Protein AF-A0AAV5A8M7-F1 (afdb_monomer)

Mean predicted aligned error: 12.92 Å

Sequence (286 aa):
MDKEVSRYCTGENSALKDNIRVVKISDFDGGEFQYWDLITDIAPDFVQKLCIREPVTCSTGQTYSIAPKPNFCLVDLVLSPLGLNLMKDENVNTHIWCWTAASISAIIDIVGPGYLTDEANELAKKTNKSIREAIIELSFVPNERVTKLPGLPPAYVYELMGEHNIPGADELQIGLTIQLTEIIWPLQADQPYNAMNLTLNLKVAYQLLEVRIDHSLKPLYRGYKPKGAKEAIDTEFRQVLTDAFGFDGDTKRKSAFDISKRLRKTWGERGEAMVELRRMLQENFS

Foldseek 3Di:
DLVVLCVPCDDPNVVVSVVDDDAAADPDPDDPVVVQVSLLPRVLVQLLCLQVQHWDAHHVRDIDHGDHHEQAAEAEPSNVSVLVVLVPDPSNPHHYHYDYPFDVLLVCCLDNPPNCQVVLVVVCVVPVDDSNVSSVVVSQDFDQDWDDDPLFDIKGSLLARADPDDPPLVPPDDDLPDQAAEEAEQHHRRRSRVQRCLCPPLVQYHYDQLCGDDSSQPQIPVRDGHPVDPVSSVVSVVVRVVCCPDPSVVVSSVSSVVVNVLVCQLPPCPHVVNVVVVVVCVVPPD

Radius of gyration: 22.46 Å; Cα contacts (8 Å, |Δi|>4): 349; chains: 1; bounding box: 51×52×58 Å

pLDDT: mean 73.6, std 14.07, range [29.12, 93.94]

Organism: NCBI:txid1419009

Structure (mmCIF, N/CA/C/O backbone):
data_AF-A0AAV5A8M7-F1
#
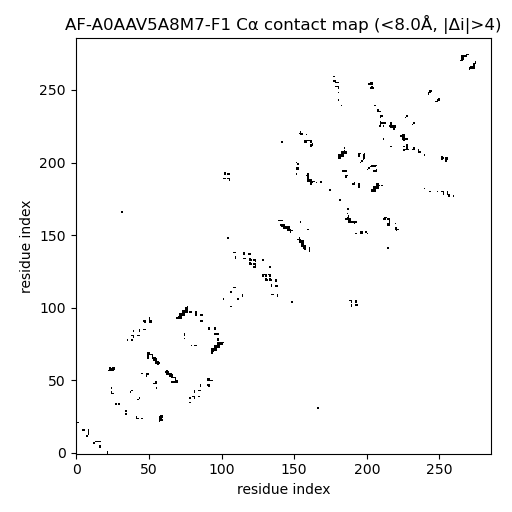_entry.id   AF-A0AAV5A8M7-F1
#
loop_
_atom_site.group_PDB
_atom_site.id
_atom_site.type_symbol
_atom_site.label_atom_id
_atom_site.label_alt_id
_atom_site.label_comp_id
_atom_site.label_asym_id
_atom_site.label_entity_id
_atom_site.label_seq_id
_atom_site.pdbx_PDB_ins_code
_atom_site.Cartn_x
_atom_site.Cartn_y
_atom_site.Cartn_z
_atom_site.occupancy
_atom_site.B_iso_or_equiv
_atom_site.auth_seq_id
_atom_site.auth_comp_id
_atom_site.auth_asym_id
_atom_site.auth_atom_id
_atom_site.pdbx_PDB_model_num
ATOM 1 N N . MET A 1 1 ? -24.284 -0.981 1.600 1.00 59.94 1 MET A N 1
ATOM 2 C CA . MET A 1 1 ? -23.613 -1.690 2.709 1.00 59.94 1 MET A CA 1
ATOM 3 C C . MET A 1 1 ? -24.320 -2.973 3.140 1.00 59.94 1 MET A C 1
ATOM 5 O O . MET A 1 1 ? -23.662 -3.998 3.147 1.00 59.94 1 MET A O 1
ATOM 9 N N . ASP A 1 2 ? -25.627 -2.985 3.432 1.00 68.50 2 ASP A N 1
ATOM 10 C CA . ASP A 1 2 ? -26.320 -4.206 3.915 1.00 68.50 2 ASP A CA 1
ATOM 11 C C . ASP A 1 2 ? -26.231 -5.415 2.980 1.00 68.50 2 ASP A C 1
ATOM 13 O O . ASP A 1 2 ? -26.116 -6.554 3.436 1.00 68.50 2 ASP A O 1
ATOM 17 N N . LYS A 1 3 ? -26.246 -5.174 1.663 1.00 74.50 3 LYS A N 1
ATOM 18 C CA . LYS A 1 3 ? -25.984 -6.216 0.661 1.00 74.50 3 LYS A CA 1
ATOM 19 C C . LYS A 1 3 ? -24.576 -6.802 0.799 1.00 74.50 3 LYS A C 1
ATOM 21 O O . LYS A 1 3 ? -24.424 -8.009 0.659 1.00 74.50 3 LYS A O 1
ATOM 26 N N . GLU A 1 4 ? -23.588 -5.968 1.117 1.00 71.94 4 GLU A N 1
ATOM 27 C CA . GLU A 1 4 ? -22.192 -6.384 1.262 1.00 71.94 4 GLU A CA 1
ATOM 28 C C . GLU A 1 4 ? -21.984 -7.172 2.557 1.00 71.94 4 GLU A C 1
ATOM 30 O O . GLU A 1 4 ? -21.460 -8.276 2.514 1.00 71.94 4 GLU A O 1
ATOM 35 N N . VAL A 1 5 ? -22.512 -6.702 3.694 1.00 76.50 5 VAL A N 1
ATOM 36 C CA . VAL A 1 5 ? -22.477 -7.468 4.959 1.00 76.50 5 VAL A CA 1
ATOM 37 C C . VAL A 1 5 ? -23.175 -8.822 4.795 1.00 76.50 5 VAL A C 1
ATOM 39 O O . VAL A 1 5 ? -22.650 -9.861 5.190 1.00 76.50 5 VAL A O 1
ATOM 42 N N . SER A 1 6 ? -24.335 -8.837 4.130 1.00 80.50 6 SER A N 1
ATOM 43 C CA . SER A 1 6 ? -25.085 -10.075 3.878 1.00 80.50 6 SER A CA 1
ATOM 44 C C . SER A 1 6 ? -24.333 -11.069 2.989 1.00 80.50 6 SER A C 1
ATOM 46 O O . SER A 1 6 ? -24.601 -12.263 3.073 1.00 80.50 6 SER A O 1
ATOM 48 N N . ARG A 1 7 ? -23.399 -10.602 2.152 1.00 81.88 7 ARG A N 1
ATOM 49 C CA . ARG A 1 7 ? -22.582 -11.456 1.284 1.00 81.88 7 ARG A CA 1
ATOM 50 C C . ARG A 1 7 ? -21.603 -12.322 2.078 1.00 81.88 7 ARG A C 1
ATOM 52 O O . ARG A 1 7 ? -21.323 -13.438 1.655 1.00 81.88 7 ARG A O 1
ATOM 59 N N . TYR A 1 8 ? -21.108 -11.824 3.213 1.00 76.62 8 TYR A N 1
ATOM 60 C CA . TYR A 1 8 ? -20.121 -12.522 4.047 1.00 76.62 8 TYR A CA 1
ATOM 61 C C . TYR A 1 8 ? -20.743 -13.259 5.242 1.00 76.62 8 TYR A C 1
ATOM 63 O O . TYR A 1 8 ? -20.166 -14.225 5.742 1.00 76.62 8 TYR A O 1
ATOM 71 N N . CYS A 1 9 ? -21.944 -12.872 5.676 1.00 84.25 9 CYS A N 1
ATOM 72 C CA . CYS A 1 9 ? -22.682 -13.543 6.752 1.00 84.25 9 CYS A CA 1
ATOM 73 C C . CYS A 1 9 ? -23.605 -14.656 6.221 1.00 84.25 9 CYS A C 1
ATOM 75 O O . CYS A 1 9 ? -24.818 -14.622 6.423 1.00 84.25 9 CYS A O 1
ATOM 77 N N . THR A 1 10 ? -23.046 -15.646 5.520 1.00 84.19 10 THR A N 1
ATOM 78 C CA . THR A 1 10 ? -23.798 -16.802 4.990 1.00 84.19 10 THR A CA 1
ATOM 79 C C . THR A 1 10 ? -23.441 -18.105 5.709 1.00 84.19 10 THR A C 1
ATOM 81 O O . THR A 1 10 ? -22.348 -18.233 6.258 1.00 84.19 10 THR A O 1
ATOM 84 N N . GLY A 1 11 ? -24.336 -19.100 5.669 1.00 86.31 11 GLY A N 1
ATOM 85 C CA . GLY A 1 11 ? -24.090 -20.426 6.250 1.00 86.31 11 GLY A CA 1
ATOM 86 C C . GLY A 1 11 ? -23.920 -20.374 7.770 1.00 86.31 11 GLY A C 1
ATOM 87 O O . GLY A 1 11 ? -24.749 -19.787 8.469 1.00 86.31 11 GLY A O 1
ATOM 88 N N . GLU A 1 12 ? -22.828 -20.954 8.271 1.00 79.88 12 GLU A N 1
ATOM 89 C CA . GLU A 1 12 ? -22.469 -20.970 9.700 1.00 79.88 12 GLU A CA 1
ATOM 90 C C . GLU A 1 12 ? -22.299 -19.558 10.294 1.00 79.88 12 GLU A C 1
ATOM 92 O O . GLU A 1 12 ? -22.512 -19.356 11.485 1.00 79.88 12 GLU A O 1
ATOM 97 N N . ASN A 1 13 ? -22.014 -18.556 9.455 1.00 78.25 13 ASN A N 1
ATOM 98 C CA . ASN A 1 13 ? -21.823 -17.162 9.864 1.00 78.25 13 ASN A CA 1
ATOM 99 C C . ASN A 1 13 ? -23.108 -16.319 9.824 1.00 78.25 13 ASN A C 1
ATOM 101 O O . ASN A 1 13 ? -23.053 -15.110 10.044 1.00 78.25 13 ASN A O 1
ATOM 105 N N . SER A 1 14 ? -24.266 -16.915 9.529 1.00 82.62 14 SER A N 1
ATOM 106 C CA . SER A 1 14 ? -25.537 -16.182 9.396 1.00 82.62 14 SER A CA 1
ATOM 107 C C . SER A 1 14 ? -25.930 -15.414 10.662 1.00 82.62 14 SER A C 1
ATOM 109 O O . SER A 1 14 ? -26.358 -14.265 10.568 1.00 82.62 14 SER A O 1
ATOM 111 N N . ALA A 1 15 ? -25.688 -15.993 11.841 1.00 84.69 15 ALA A N 1
ATOM 112 C CA . ALA A 1 15 ? -25.970 -15.356 13.128 1.00 84.69 15 ALA A CA 1
ATOM 113 C C . ALA A 1 15 ? -25.079 -14.133 13.427 1.00 84.69 15 ALA A C 1
ATOM 115 O O . ALA A 1 15 ? -25.435 -13.304 14.260 1.00 84.69 15 ALA A O 1
ATOM 116 N N . LEU A 1 16 ? -23.930 -13.978 12.749 1.00 81.06 16 LEU A N 1
ATOM 117 C CA . LEU A 1 16 ? -23.060 -12.809 12.943 1.00 81.06 16 LEU A CA 1
ATOM 118 C C . LEU A 1 16 ? -23.708 -11.522 12.437 1.00 81.06 16 LEU A C 1
ATOM 120 O O . LEU A 1 16 ? -23.387 -10.447 12.939 1.00 81.06 16 LEU A O 1
ATOM 124 N N . LYS A 1 17 ? -24.629 -11.623 11.474 1.00 80.94 17 LYS A N 1
ATOM 125 C CA . LYS A 1 17 ? -25.293 -10.460 10.886 1.00 80.94 17 LYS A CA 1
ATOM 126 C C . LYS A 1 17 ? -26.038 -9.635 11.936 1.00 80.94 17 LYS A C 1
ATOM 128 O O . LYS A 1 17 ? -25.966 -8.413 11.894 1.00 80.94 17 LYS A O 1
ATOM 133 N N . ASP A 1 18 ? -26.670 -10.292 12.905 1.00 80.25 18 ASP A N 1
ATOM 134 C CA . ASP A 1 18 ? -27.437 -9.623 13.964 1.00 80.25 18 ASP A CA 1
ATOM 135 C C . ASP A 1 18 ? -26.538 -8.872 14.965 1.00 80.25 18 ASP A C 1
ATOM 137 O O . ASP A 1 18 ? -26.995 -7.973 15.673 1.00 80.25 18 ASP A O 1
ATOM 141 N N . ASN A 1 19 ? -25.240 -9.195 14.987 1.00 78.75 19 ASN A N 1
ATOM 142 C CA . ASN A 1 19 ? -24.239 -8.527 15.819 1.00 78.75 19 ASN A CA 1
ATOM 143 C C . ASN A 1 19 ? -23.554 -7.350 15.108 1.00 78.75 19 ASN A C 1
ATOM 145 O O . ASN A 1 19 ? -22.802 -6.612 15.745 1.00 78.75 19 ASN A O 1
ATOM 149 N N . ILE A 1 20 ? -23.790 -7.159 13.807 1.00 79.19 20 ILE A N 1
ATOM 150 C CA . ILE A 1 20 ? -23.161 -6.098 13.018 1.00 79.19 20 ILE A CA 1
ATOM 151 C C . ILE A 1 20 ? -24.157 -4.958 12.834 1.00 79.19 20 ILE A C 1
ATOM 153 O O . ILE A 1 20 ? -25.229 -5.124 12.257 1.00 79.19 20 ILE A O 1
ATOM 157 N N . ARG A 1 21 ? -23.773 -3.764 13.286 1.00 77.00 21 ARG A N 1
ATOM 158 C CA . ARG A 1 21 ? -24.510 -2.526 13.022 1.00 77.00 21 ARG A CA 1
ATOM 159 C C . ARG A 1 21 ? -23.691 -1.661 12.085 1.00 77.00 21 ARG A C 1
ATOM 161 O O . ARG A 1 21 ? -22.587 -1.253 12.431 1.00 77.00 21 ARG A O 1
ATOM 168 N N . VAL A 1 22 ? -24.241 -1.376 10.912 1.00 77.25 22 VAL A N 1
ATOM 169 C CA . VAL A 1 22 ? -23.652 -0.414 9.983 1.00 77.25 22 VAL A CA 1
ATOM 170 C C . VAL A 1 22 ? -24.338 0.924 10.194 1.00 77.25 22 VAL A C 1
ATOM 172 O O . VAL A 1 22 ? -25.555 1.020 10.053 1.00 77.25 22 VAL A O 1
ATOM 175 N N . VAL A 1 23 ? -23.563 1.958 10.511 1.00 73.69 23 VAL A N 1
ATOM 176 C CA . VAL A 1 23 ? -24.092 3.310 10.696 1.00 73.69 23 VAL A CA 1
ATOM 177 C C . VAL A 1 23 ? -23.395 4.258 9.731 1.00 73.69 23 VAL A C 1
ATOM 179 O O . VAL A 1 23 ? -22.169 4.326 9.694 1.00 73.69 23 VAL A O 1
ATOM 182 N N . LYS A 1 24 ? -24.186 4.981 8.934 1.00 75.81 24 LYS A N 1
ATOM 183 C CA . LYS A 1 24 ? -23.695 6.052 8.064 1.00 75.81 24 LYS A CA 1
ATOM 184 C C . LYS A 1 24 ? -23.555 7.324 8.897 1.00 75.81 24 LYS A C 1
ATOM 186 O O . LYS A 1 24 ? -24.543 7.785 9.453 1.00 75.81 24 LYS A O 1
ATOM 191 N N . ILE A 1 25 ? -22.349 7.868 9.018 1.00 67.88 25 ILE A N 1
ATOM 192 C CA . ILE A 1 25 ? -22.093 9.016 9.905 1.00 67.88 25 ILE A CA 1
ATOM 193 C C . ILE A 1 25 ? -22.318 10.353 9.175 1.00 67.88 25 ILE A C 1
ATOM 195 O O . ILE A 1 25 ? -22.745 11.319 9.802 1.00 67.88 25 ILE A O 1
ATOM 199 N N . SER A 1 26 ? -22.133 10.404 7.852 1.00 68.81 26 SER A N 1
ATOM 200 C CA . SER A 1 26 ? -22.416 11.589 7.034 1.00 68.81 26 SER A CA 1
ATOM 201 C C . SER A 1 26 ? -22.830 11.238 5.600 1.00 68.81 26 SER A C 1
ATOM 203 O O . SER A 1 26 ? -22.462 10.187 5.070 1.00 68.81 26 SER A O 1
ATOM 205 N N . ASP A 1 27 ? -23.586 12.138 4.966 1.00 65.25 27 ASP A N 1
ATOM 206 C CA . ASP A 1 27 ? -23.872 12.158 3.525 1.00 65.25 27 ASP A CA 1
ATOM 207 C C . ASP A 1 27 ? -22.847 13.055 2.819 1.00 65.25 27 ASP A C 1
ATOM 209 O O . ASP A 1 27 ? -23.157 14.143 2.341 1.00 65.25 27 ASP A O 1
ATOM 213 N N . PHE A 1 28 ? -21.581 12.645 2.880 1.00 62.22 28 PHE A N 1
ATOM 214 C CA . PHE A 1 28 ? -20.498 13.408 2.281 1.00 62.22 28 PHE A CA 1
ATOM 215 C C . PHE A 1 28 ? -20.388 13.152 0.780 1.00 62.22 28 PHE A C 1
ATOM 217 O O . PHE A 1 28 ? -20.014 12.056 0.365 1.00 62.22 28 PHE A O 1
ATOM 224 N N . ASP A 1 29 ? -20.640 14.204 0.005 1.00 60.03 29 ASP A N 1
ATOM 225 C CA . ASP A 1 29 ? -20.540 14.210 -1.458 1.00 60.03 29 ASP A CA 1
ATOM 226 C C . ASP A 1 29 ? -19.374 15.106 -1.952 1.00 60.03 29 ASP A C 1
ATOM 228 O O . ASP A 1 29 ? -19.320 15.482 -3.124 1.00 60.03 29 ASP A O 1
ATOM 232 N N . GLY A 1 30 ? -18.466 15.517 -1.054 1.00 55.50 30 GLY A N 1
ATOM 233 C CA . GLY A 1 30 ? -17.323 16.385 -1.368 1.00 55.50 30 GLY A CA 1
ATOM 234 C C . GLY A 1 30 ? -16.093 15.626 -1.890 1.00 55.50 30 GLY A C 1
ATOM 235 O O . GLY A 1 30 ? -16.060 14.399 -1.913 1.00 55.50 30 GLY A O 1
ATOM 236 N N . GLY A 1 31 ? -15.061 16.359 -2.323 1.00 51.94 31 GLY A N 1
ATOM 237 C CA . GLY A 1 31 ? -13.812 15.764 -2.828 1.00 51.94 31 GLY A CA 1
ATOM 238 C C . GLY A 1 31 ? -12.988 15.053 -1.741 1.00 51.94 31 GLY A C 1
ATOM 239 O O . GLY A 1 31 ? -13.130 15.364 -0.559 1.00 51.94 31 GLY A O 1
ATOM 240 N N . GLU A 1 32 ? -12.089 14.144 -2.144 1.00 49.56 32 GLU A N 1
ATOM 241 C CA . GLU 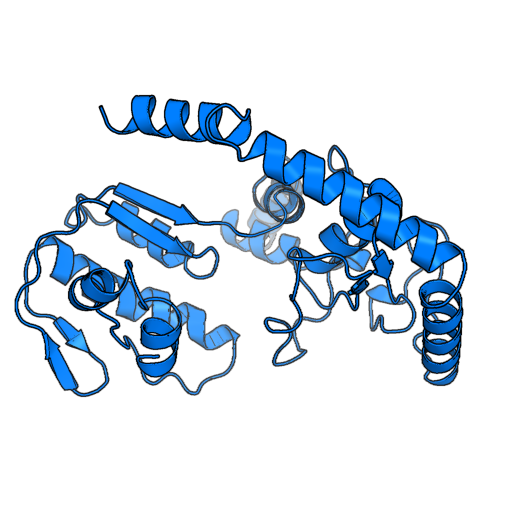A 1 32 ? -11.308 13.223 -1.283 1.00 49.56 32 GLU A CA 1
ATOM 242 C C . GLU A 1 32 ? -10.640 13.880 -0.052 1.00 49.56 32 GLU A C 1
ATOM 244 O O . GLU A 1 32 ? -10.523 13.253 0.999 1.00 49.56 32 GLU A O 1
ATOM 249 N N . PHE A 1 33 ? -10.262 15.163 -0.120 1.00 50.38 33 PHE A N 1
ATOM 250 C CA . PHE A 1 33 ? -9.600 15.864 0.989 1.00 50.38 33 PHE A CA 1
ATOM 251 C C . PHE A 1 33 ? -10.543 16.515 2.017 1.00 50.38 33 PHE A C 1
ATOM 253 O O . PHE A 1 33 ? -10.155 16.682 3.168 1.00 50.38 33 PHE A O 1
ATOM 260 N N . GLN A 1 34 ? -11.789 16.829 1.652 1.00 56.31 34 GLN A N 1
ATOM 261 C CA . GLN A 1 34 ? -12.797 17.374 2.582 1.00 56.31 34 GLN A CA 1
ATOM 262 C C . GLN A 1 34 ? -13.419 16.278 3.479 1.00 56.31 34 GLN A C 1
ATOM 264 O O . GLN A 1 34 ? -14.089 16.575 4.468 1.00 56.31 34 GLN A O 1
ATOM 269 N N . TYR A 1 35 ? -13.166 15.007 3.150 1.00 58.53 35 TYR A N 1
ATOM 270 C CA . TYR A 1 35 ? -13.550 13.834 3.937 1.00 58.53 35 TYR A CA 1
ATOM 271 C C . TYR A 1 35 ? -12.878 13.815 5.319 1.00 58.53 35 TYR A C 1
ATOM 273 O O . TYR A 1 35 ? -13.496 13.425 6.309 1.00 58.53 35 TYR A O 1
ATOM 281 N N . TRP A 1 36 ? -11.629 14.280 5.403 1.00 58.25 36 TRP A N 1
ATOM 282 C CA . TRP A 1 36 ? -10.834 14.249 6.632 1.00 58.25 36 TRP A CA 1
ATOM 283 C C . TRP A 1 36 ? -11.365 15.199 7.696 1.00 58.25 36 TRP A C 1
ATOM 285 O O . TRP A 1 36 ? -11.549 14.768 8.832 1.00 58.25 36 TRP A O 1
ATOM 295 N N . ASP A 1 37 ? -11.681 16.437 7.306 1.00 62.47 37 ASP A N 1
ATOM 296 C CA . ASP A 1 37 ? -12.241 17.456 8.201 1.00 62.47 37 ASP A CA 1
ATOM 297 C C . ASP A 1 37 ? -13.581 16.983 8.785 1.00 62.47 37 ASP A C 1
ATOM 299 O O . ASP A 1 37 ? -13.812 17.019 9.994 1.00 62.47 37 ASP A O 1
ATOM 303 N N . LEU A 1 38 ? -14.435 16.417 7.930 1.00 62.94 38 LEU A N 1
ATOM 304 C CA . LEU A 1 38 ? -15.741 15.906 8.328 1.00 62.94 38 LEU A CA 1
ATOM 305 C C . LEU A 1 38 ? -15.653 14.751 9.330 1.00 62.94 38 LEU A C 1
ATOM 307 O O . LEU A 1 38 ? -16.446 14.665 10.270 1.00 62.94 38 LEU A O 1
ATOM 311 N N . ILE A 1 39 ? -14.701 13.843 9.127 1.00 63.41 39 ILE A N 1
ATOM 312 C CA . ILE A 1 39 ? -14.490 12.711 10.023 1.00 63.41 39 ILE A CA 1
ATOM 313 C C . ILE A 1 39 ? -13.885 13.154 11.344 1.00 63.41 39 ILE A C 1
ATOM 315 O O . ILE A 1 39 ? -14.272 12.620 12.384 1.00 63.41 39 ILE A O 1
ATOM 319 N N . THR A 1 40 ? -12.980 14.130 11.340 1.00 64.38 40 THR A N 1
ATOM 320 C CA . THR A 1 40 ? -12.458 14.689 12.588 1.00 64.38 40 THR A CA 1
ATOM 321 C C . THR A 1 40 ? -13.497 15.475 13.373 1.00 64.38 40 THR A C 1
ATOM 323 O O . THR A 1 40 ? -13.352 15.545 14.589 1.00 64.38 40 THR A O 1
ATOM 326 N N . ASP A 1 41 ? -14.542 15.993 12.726 1.00 68.12 41 ASP A N 1
ATOM 327 C CA . ASP A 1 41 ? -15.561 16.812 13.385 1.00 68.12 41 ASP A CA 1
ATOM 328 C C . ASP A 1 41 ? -16.774 16.001 13.867 1.00 68.12 41 ASP A C 1
ATOM 330 O O . ASP A 1 41 ? -17.253 16.205 14.982 1.00 68.12 41 ASP A O 1
ATOM 334 N N . ILE A 1 42 ? -17.281 15.060 13.060 1.00 67.69 42 ILE A N 1
ATOM 335 C CA . ILE A 1 42 ? -18.536 14.345 13.368 1.00 67.69 42 ILE A CA 1
ATOM 336 C C . ILE A 1 42 ? -18.284 13.040 14.124 1.00 67.69 42 ILE A C 1
ATOM 338 O O . ILE A 1 42 ? -19.033 12.678 15.036 1.00 67.69 42 ILE A O 1
ATOM 342 N N . ALA A 1 43 ? -17.242 12.297 13.752 1.00 71.19 43 ALA A N 1
ATOM 343 C CA . ALA A 1 43 ? -17.029 10.978 14.326 1.00 71.19 43 ALA A CA 1
ATOM 344 C C . ALA A 1 43 ? -16.649 10.996 15.824 1.00 71.19 43 ALA A C 1
ATOM 346 O O . ALA A 1 43 ? -17.061 10.054 16.509 1.00 71.19 43 ALA A O 1
ATOM 347 N N . PRO A 1 44 ? -15.960 12.015 16.392 1.00 74.69 44 PRO A N 1
ATOM 348 C CA . PRO A 1 44 ? -15.697 12.039 17.828 1.00 74.69 44 PRO A CA 1
ATOM 349 C C . PRO A 1 44 ? -16.966 12.084 18.673 1.00 74.69 44 PRO A C 1
ATOM 351 O O . PRO A 1 44 ? -17.104 11.261 19.570 1.00 74.69 44 PRO A O 1
ATOM 354 N N . ASP A 1 45 ? -17.919 12.964 18.346 1.00 78.50 45 ASP A N 1
ATOM 355 C CA . ASP A 1 45 ? -19.204 13.067 19.057 1.00 78.50 45 ASP A CA 1
ATOM 356 C C . ASP A 1 45 ? -19.984 11.745 18.982 1.00 78.50 45 ASP A C 1
ATOM 358 O O . ASP A 1 45 ? -20.528 11.266 19.979 1.00 78.50 45 ASP A O 1
ATOM 362 N N . PHE A 1 46 ? -19.962 11.092 17.816 1.00 78.81 46 PHE A N 1
ATOM 363 C CA . PHE A 1 46 ? -20.588 9.786 17.628 1.00 78.81 46 PHE A CA 1
ATOM 364 C C . PHE A 1 46 ? -19.988 8.718 18.560 1.00 78.81 46 PHE A C 1
ATOM 366 O O . PHE A 1 46 ? -20.721 8.018 19.264 1.00 78.81 46 PHE A O 1
ATOM 373 N N . VAL A 1 47 ? -18.656 8.582 18.589 1.00 77.50 47 VAL A N 1
ATOM 374 C CA . VAL A 1 47 ? -17.981 7.594 19.448 1.00 77.50 47 VAL A CA 1
ATOM 375 C C . VAL A 1 47 ? -18.111 7.960 20.926 1.00 77.50 47 VAL A C 1
ATOM 377 O O . VAL A 1 47 ? -18.357 7.074 21.745 1.00 77.50 47 VAL A O 1
ATOM 380 N N . GLN A 1 48 ? -18.019 9.243 21.276 1.00 80.31 48 GLN A N 1
ATOM 381 C CA . GLN A 1 48 ? -18.201 9.730 22.640 1.00 80.31 48 GLN A CA 1
ATOM 382 C C . GLN A 1 48 ? -19.584 9.339 23.167 1.00 80.31 48 GLN A C 1
ATOM 384 O O . GLN A 1 48 ? -19.665 8.699 24.216 1.00 80.31 48 GLN A O 1
ATOM 389 N N . LYS A 1 49 ? -20.655 9.606 22.404 1.00 85.38 49 LYS A N 1
ATOM 390 C CA . LYS A 1 49 ? -22.033 9.206 22.746 1.00 85.38 49 LYS A CA 1
ATOM 391 C C . LYS A 1 49 ? -22.170 7.703 22.951 1.00 85.38 49 LYS A C 1
ATOM 393 O O . LYS A 1 49 ? -22.797 7.274 23.920 1.00 85.38 49 LYS A O 1
ATOM 398 N N . LEU A 1 50 ? -21.530 6.884 22.114 1.00 83.56 50 LEU A N 1
ATOM 399 C CA . LEU A 1 50 ? -21.486 5.434 22.333 1.00 83.56 50 LEU A CA 1
ATOM 400 C C . LEU A 1 50 ? -20.770 5.065 23.642 1.00 83.56 50 LEU A C 1
ATOM 402 O O . LEU A 1 50 ? -21.234 4.185 24.371 1.00 83.56 50 LEU A O 1
ATOM 406 N N . CYS A 1 51 ? -19.663 5.734 23.969 1.00 82.19 51 CYS A N 1
ATOM 407 C CA . CYS A 1 51 ? -18.898 5.486 25.190 1.00 82.19 51 CYS A CA 1
ATOM 408 C C . CYS A 1 51 ? -19.651 5.877 26.469 1.00 82.19 51 CYS A C 1
ATOM 410 O O . CYS A 1 51 ? -19.570 5.140 27.457 1.00 82.19 51 CYS A O 1
ATOM 412 N N . ILE A 1 52 ? -20.420 6.971 26.442 1.00 85.94 52 ILE A N 1
ATOM 413 C CA . ILE A 1 52 ? -21.252 7.424 27.572 1.00 85.94 52 ILE A CA 1
ATOM 414 C C . ILE A 1 52 ? -22.671 6.831 27.566 1.00 85.94 52 ILE A C 1
ATOM 416 O O . ILE A 1 52 ? -23.461 7.113 28.464 1.00 85.94 52 ILE A O 1
ATOM 420 N N . ARG A 1 53 ? -22.966 5.930 26.616 1.00 86.88 53 ARG A N 1
ATOM 421 C CA . ARG A 1 53 ? -24.238 5.197 26.480 1.00 86.88 53 ARG A CA 1
ATOM 422 C C . ARG A 1 53 ? -25.442 6.099 26.204 1.00 86.88 53 ARG A C 1
ATOM 424 O O . ARG A 1 53 ? -26.534 5.863 26.720 1.00 86.88 53 ARG A O 1
ATOM 431 N N . GLU A 1 54 ? -25.256 7.084 25.343 1.00 89.06 54 GLU A N 1
ATOM 432 C CA . GLU A 1 54 ? -26.336 7.905 24.809 1.00 89.06 54 GLU A CA 1
ATOM 433 C C . GLU A 1 54 ? -26.879 7.344 23.481 1.00 89.06 54 GLU A C 1
ATOM 435 O O . GLU A 1 54 ? -26.184 6.604 22.775 1.00 89.06 54 GLU A O 1
ATOM 440 N N . PRO A 1 55 ? -28.143 7.649 23.127 1.00 87.50 55 PRO A N 1
ATOM 441 C CA . PRO A 1 55 ? -28.659 7.399 21.788 1.00 87.50 55 PRO A CA 1
ATOM 442 C C . PRO A 1 55 ? -27.847 8.159 20.742 1.00 87.50 55 PRO A C 1
ATOM 444 O O . PRO A 1 55 ? -27.408 9.284 20.979 1.00 87.50 55 PRO A O 1
ATOM 447 N N . VAL A 1 56 ? -27.707 7.572 19.556 1.00 83.31 56 VAL A N 1
ATOM 448 C CA . VAL A 1 56 ? -26.934 8.190 18.477 1.00 83.31 56 VAL A CA 1
ATOM 449 C C . VAL A 1 56 ? -27.798 8.361 17.243 1.00 83.31 56 VAL A C 1
ATOM 451 O O . VAL A 1 56 ? -28.460 7.419 16.809 1.00 83.31 56 VAL A O 1
ATOM 454 N N . THR A 1 57 ? -27.796 9.565 16.679 1.00 83.12 57 THR A N 1
ATOM 455 C CA . THR A 1 57 ? -28.554 9.905 15.473 1.00 83.12 57 THR A CA 1
ATOM 456 C C . THR A 1 57 ? -27.596 10.016 14.300 1.00 83.12 57 THR A C 1
ATOM 458 O O . THR A 1 57 ? -26.637 10.781 14.359 1.00 83.12 57 THR A O 1
ATOM 461 N N . CYS A 1 58 ? -27.834 9.238 13.248 1.00 74.44 58 CYS A N 1
ATOM 462 C CA . CYS A 1 58 ? -27.041 9.312 12.025 1.00 74.44 58 CYS A CA 1
ATOM 463 C C . CYS A 1 58 ? -27.491 10.456 11.111 1.00 74.44 58 CYS A C 1
ATOM 465 O O . CYS A 1 58 ? -28.570 11.023 11.294 1.00 74.44 58 CYS A O 1
ATOM 467 N N . SER A 1 59 ? -26.697 10.757 10.078 1.00 71.44 59 SER A N 1
ATOM 468 C CA . SER A 1 59 ? -27.006 11.827 9.116 1.00 71.44 59 SER A CA 1
ATOM 469 C C . SER A 1 59 ? -28.348 11.642 8.404 1.00 71.44 59 SER A C 1
ATOM 471 O O . SER A 1 59 ? -29.012 12.616 8.068 1.00 71.44 59 SER A O 1
ATOM 473 N N . THR A 1 60 ? -28.804 10.395 8.263 1.00 74.25 60 THR A N 1
ATOM 474 C CA . THR A 1 60 ? -30.112 10.063 7.677 1.00 74.25 60 THR A CA 1
ATOM 475 C C . THR A 1 60 ? -31.300 10.378 8.600 1.00 74.25 60 THR A C 1
ATOM 477 O O . THR A 1 60 ? -32.444 10.111 8.238 1.00 74.25 60 THR A O 1
ATOM 480 N N . GLY A 1 61 ? -31.053 10.905 9.805 1.00 79.31 61 GLY A N 1
ATOM 481 C CA . GLY A 1 61 ? -32.070 11.228 10.809 1.00 79.31 61 GLY A CA 1
ATOM 482 C C . GLY A 1 61 ? -32.551 10.031 11.633 1.00 79.31 61 GLY A C 1
ATOM 483 O O . GLY A 1 61 ? -33.377 10.196 12.529 1.00 79.31 61 GLY A O 1
ATOM 484 N N . GLN A 1 62 ? -32.043 8.825 11.368 1.00 81.44 62 GLN A N 1
ATOM 485 C CA . GLN A 1 62 ? -32.377 7.645 12.157 1.00 81.44 62 GLN A CA 1
ATOM 486 C C . GLN A 1 62 ? -31.621 7.655 13.493 1.00 81.44 62 GLN A C 1
ATOM 488 O O . GLN A 1 62 ? -30.394 7.733 13.545 1.00 81.44 62 GLN A O 1
ATOM 493 N N . THR A 1 63 ? -32.366 7.546 14.592 1.00 84.56 63 THR A N 1
ATOM 494 C CA . THR A 1 63 ? -31.802 7.425 15.939 1.00 84.56 63 THR A CA 1
ATOM 495 C C . THR A 1 63 ? -31.730 5.964 16.349 1.00 84.56 63 THR A C 1
ATOM 497 O O . THR A 1 63 ? -32.727 5.241 16.337 1.00 84.56 63 THR A O 1
ATOM 500 N N . TYR A 1 64 ? -30.544 5.535 16.756 1.00 80.31 64 TYR A N 1
ATOM 501 C CA . TYR A 1 64 ? -30.306 4.223 17.331 1.00 80.31 64 TYR A CA 1
ATOM 502 C C . TYR A 1 64 ? -30.410 4.304 18.851 1.00 80.31 64 TYR A C 1
ATOM 504 O O . TYR A 1 64 ? -29.850 5.199 19.488 1.00 80.31 64 TYR A O 1
ATOM 512 N N . SER A 1 65 ? -31.129 3.347 19.438 1.00 83.69 65 SER A N 1
ATOM 513 C CA . SER A 1 65 ? -31.215 3.196 20.888 1.00 83.69 65 SER A CA 1
ATOM 514 C C . SER A 1 65 ? -29.835 2.939 21.494 1.00 83.69 65 SER A C 1
ATOM 516 O O . SER A 1 65 ? -28.974 2.346 20.840 1.00 83.69 65 SER A O 1
ATOM 518 N N . ILE A 1 66 ? -29.684 3.296 22.771 1.00 83.88 66 ILE A N 1
ATOM 519 C CA . ILE A 1 66 ? -28.468 3.104 23.570 1.00 83.88 66 ILE A CA 1
ATOM 520 C C . ILE A 1 66 ? -27.844 1.727 23.306 1.00 83.88 66 ILE A C 1
ATOM 522 O O . ILE A 1 66 ? -28.476 0.688 23.520 1.00 83.88 66 ILE A O 1
ATOM 526 N N . ALA A 1 67 ? -26.597 1.732 22.841 1.00 77.50 67 ALA A N 1
ATOM 527 C CA . ALA A 1 67 ? -25.799 0.529 22.660 1.00 77.50 67 ALA A CA 1
ATOM 528 C C . ALA A 1 67 ? -25.003 0.207 23.941 1.00 77.50 67 ALA A C 1
ATOM 530 O O . ALA A 1 67 ? -24.798 1.082 24.793 1.00 77.50 67 ALA A O 1
ATOM 531 N N . PRO A 1 68 ? -24.546 -1.045 24.120 1.00 80.56 68 PRO A N 1
ATOM 532 C CA . PRO A 1 68 ? -23.507 -1.341 25.096 1.00 80.56 68 PRO A CA 1
ATOM 533 C C . PRO A 1 68 ? -22.283 -0.451 24.856 1.00 80.56 68 PRO A C 1
ATOM 535 O O . PRO A 1 68 ? -21.913 -0.208 23.707 1.00 80.56 68 PRO A O 1
ATOM 538 N N . LYS A 1 69 ? -21.653 0.010 25.943 1.00 82.25 69 LYS A N 1
ATOM 539 C CA . LYS A 1 69 ? -20.400 0.765 25.859 1.00 82.25 69 LYS A CA 1
ATOM 540 C C . LYS A 1 69 ? -19.365 -0.075 25.085 1.00 82.25 69 LYS A C 1
ATOM 542 O O . LYS A 1 69 ? -19.167 -1.236 25.459 1.00 82.25 69 LYS A O 1
ATOM 547 N N . PRO A 1 70 ? -18.684 0.485 24.070 1.00 79.50 70 PRO A N 1
ATOM 548 C CA . PRO A 1 70 ? -17.576 -0.195 23.413 1.00 79.50 70 PRO A CA 1
ATOM 549 C C . PRO A 1 70 ? -16.476 -0.542 24.424 1.00 79.50 70 PRO A C 1
ATOM 551 O O . PRO A 1 70 ? -16.071 0.292 25.229 1.00 79.50 70 PRO A O 1
ATOM 554 N N . ASN A 1 71 ? -15.990 -1.779 24.397 1.00 76.19 71 ASN A N 1
ATOM 555 C CA . ASN A 1 71 ? -14.790 -2.190 25.137 1.00 76.19 71 ASN A CA 1
ATOM 556 C C . ASN A 1 71 ? -13.512 -2.028 24.294 1.00 76.19 71 ASN A C 1
ATOM 558 O O . ASN A 1 71 ? -12.409 -1.977 24.839 1.00 76.19 71 ASN A O 1
ATOM 562 N N . PHE A 1 72 ? -13.681 -1.892 22.979 1.00 77.00 72 PHE A N 1
ATOM 563 C CA . PHE A 1 72 ? -12.632 -1.779 21.983 1.00 77.00 72 PHE A CA 1
ATOM 564 C C . PHE A 1 72 ? -13.126 -0.959 20.781 1.00 77.00 72 PHE A C 1
ATOM 566 O O . PHE A 1 72 ? -14.296 -1.046 20.406 1.00 77.00 72 PHE A O 1
ATOM 573 N N . CYS A 1 73 ? -12.239 -0.177 20.170 1.00 75.19 73 CYS A N 1
ATOM 574 C CA . CYS A 1 73 ? -12.486 0.594 18.958 1.00 75.19 73 CYS A CA 1
ATOM 575 C C . CYS A 1 73 ? -11.354 0.325 17.963 1.00 75.19 73 CYS A C 1
ATOM 577 O O . CYS A 1 73 ? -10.196 0.590 18.273 1.00 75.19 73 CYS A O 1
ATOM 579 N N . LEU A 1 74 ? -11.687 -0.195 16.779 1.00 71.31 74 LEU A N 1
ATOM 580 C CA . LEU A 1 74 ? -10.746 -0.340 15.670 1.00 71.31 74 LEU A CA 1
ATOM 581 C C . LEU A 1 74 ? -10.991 0.780 14.663 1.00 71.31 74 LEU A C 1
ATOM 583 O O . LEU A 1 74 ? -12.106 0.944 14.171 1.00 71.31 74 LEU A O 1
ATOM 587 N N . VAL A 1 75 ? -9.948 1.536 14.371 1.00 69.81 75 VAL A N 1
ATOM 588 C CA . VAL A 1 75 ? -9.962 2.730 13.534 1.00 69.81 75 VAL A CA 1
ATOM 589 C C . VAL A 1 75 ? -9.084 2.442 12.325 1.00 69.81 75 VAL A C 1
ATOM 591 O O . VAL A 1 75 ? -7.951 2.022 12.499 1.00 69.81 75 VAL A O 1
ATOM 594 N N . ASP A 1 76 ? -9.583 2.612 11.107 1.00 66.94 76 ASP A N 1
ATOM 595 C CA . ASP A 1 76 ? -8.756 2.424 9.909 1.00 66.94 76 ASP A CA 1
ATOM 596 C C . ASP A 1 76 ? -7.636 3.486 9.819 1.00 66.94 76 ASP A C 1
ATOM 598 O O . ASP A 1 76 ? -7.740 4.555 10.426 1.00 66.94 76 ASP A O 1
ATOM 602 N N . LEU A 1 77 ? -6.571 3.225 9.052 1.00 59.94 77 LEU A N 1
ATOM 603 C CA . LEU A 1 77 ? -5.475 4.166 8.797 1.00 59.94 77 LEU A CA 1
ATOM 604 C C . LEU A 1 77 ? -5.994 5.528 8.334 1.00 59.94 77 LEU A C 1
ATOM 606 O O . LEU A 1 77 ? -5.499 6.561 8.806 1.00 59.94 77 LEU A O 1
ATO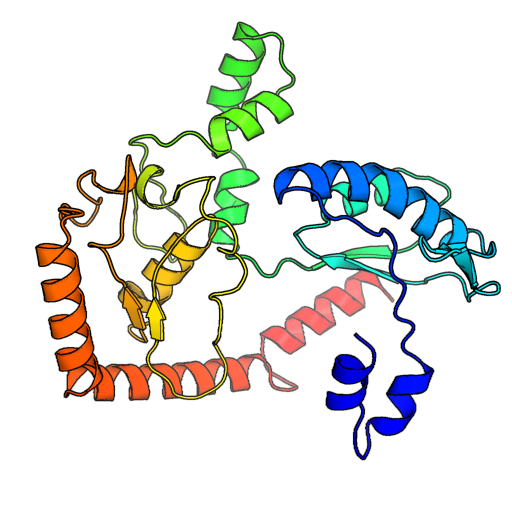M 610 N N . VAL A 1 78 ? -7.018 5.526 7.472 1.00 58.16 78 VAL A N 1
ATOM 611 C CA . VAL A 1 78 ? -7.634 6.761 6.968 1.00 58.16 78 VAL A CA 1
ATOM 612 C C . VAL A 1 78 ? -8.465 7.499 8.016 1.00 58.16 78 VAL A C 1
ATOM 614 O O . VAL A 1 78 ? -9.014 8.561 7.771 1.00 58.16 78 VAL A O 1
ATOM 617 N N . LEU A 1 79 ? -8.561 6.953 9.221 1.00 62.91 79 LEU A N 1
ATOM 618 C CA . LEU A 1 79 ? -9.232 7.549 10.366 1.00 62.91 79 LEU A CA 1
ATOM 619 C C . LEU A 1 79 ? -8.248 7.764 11.529 1.00 62.91 79 LEU A C 1
ATOM 621 O O . LEU A 1 79 ? -8.654 8.095 12.641 1.00 62.91 79 LEU A O 1
ATOM 625 N N . SER A 1 80 ? -6.938 7.617 11.308 1.00 61.09 80 SER A N 1
ATOM 626 C CA . SER A 1 80 ? -5.935 7.779 12.368 1.00 61.09 80 SER A CA 1
ATOM 627 C C . SER A 1 80 ? -5.999 9.129 13.116 1.00 61.09 80 SER A C 1
ATOM 629 O O . SER A 1 80 ? -5.831 9.108 14.341 1.00 61.09 80 SER A O 1
ATOM 631 N N . PRO A 1 81 ? -6.327 10.288 12.494 1.00 61.88 81 PRO A N 1
ATOM 632 C CA . PRO A 1 81 ? -6.538 11.533 13.238 1.00 61.88 81 PRO A CA 1
ATOM 633 C C . PRO A 1 81 ? -7.733 11.469 14.201 1.00 61.88 81 PRO A C 1
ATOM 635 O O . PRO A 1 81 ? -7.638 11.976 15.319 1.00 61.88 81 PRO A O 1
ATOM 638 N N . LEU A 1 82 ? -8.823 10.796 13.811 1.00 66.88 82 LEU A N 1
ATOM 639 C CA . LEU A 1 82 ? -9.967 10.527 14.686 1.00 66.88 82 LEU A CA 1
ATOM 640 C C . LEU A 1 82 ? -9.531 9.677 15.884 1.00 66.88 82 LEU A C 1
ATOM 642 O O . LEU A 1 82 ? -9.818 10.040 17.021 1.00 66.88 82 LEU A O 1
ATOM 646 N N . GLY A 1 83 ? -8.784 8.595 15.647 1.00 63.50 83 GLY A N 1
ATOM 647 C CA . GLY A 1 83 ? -8.243 7.758 16.721 1.00 63.50 83 GLY A CA 1
ATOM 648 C C . GLY A 1 83 ? -7.401 8.557 17.725 1.00 63.50 83 GLY A C 1
ATOM 649 O O . GLY A 1 83 ? -7.581 8.414 18.933 1.00 63.50 83 GLY A O 1
ATOM 650 N N . LEU A 1 84 ? -6.536 9.459 17.242 1.00 64.12 84 LEU A N 1
ATOM 651 C CA . LEU A 1 84 ? -5.738 10.356 18.090 1.00 64.12 84 LEU A CA 1
ATOM 652 C C . LEU A 1 84 ? -6.591 11.335 18.908 1.00 64.12 84 LEU A C 1
ATOM 654 O O . LEU A 1 84 ? -6.238 11.625 20.050 1.00 64.12 84 LEU A O 1
ATOM 658 N N . ASN A 1 85 ? -7.673 11.868 18.337 1.00 70.00 85 ASN A N 1
ATOM 659 C CA . ASN A 1 85 ? -8.576 12.779 19.045 1.00 70.00 85 ASN A CA 1
ATOM 660 C C . ASN A 1 85 ? -9.372 12.042 20.124 1.00 70.00 85 ASN A C 1
ATOM 662 O O . ASN A 1 85 ? -9.442 12.513 21.255 1.00 70.00 85 ASN A O 1
ATOM 666 N N . LEU A 1 86 ? -9.881 10.852 19.806 1.00 70.56 86 LEU A N 1
ATOM 667 C CA . LEU A 1 86 ? -10.593 9.997 20.752 1.00 70.56 86 LEU A CA 1
ATOM 668 C C . LEU A 1 86 ? -9.714 9.591 21.939 1.00 70.56 86 LEU A C 1
ATOM 670 O O . LEU A 1 86 ? -10.180 9.609 23.069 1.00 70.56 86 LEU A O 1
ATOM 674 N N . MET A 1 87 ? -8.428 9.301 21.714 1.00 64.25 87 MET A N 1
ATOM 675 C CA . MET A 1 87 ? -7.488 8.988 22.801 1.00 64.25 87 MET A CA 1
ATOM 676 C C . MET A 1 87 ? -7.243 10.153 23.771 1.00 64.25 87 MET A C 1
ATOM 678 O O . MET A 1 87 ? -6.733 9.928 24.866 1.00 64.25 87 MET A O 1
ATOM 682 N N . LYS A 1 88 ? -7.556 11.394 23.379 1.00 69.75 88 LYS A N 1
ATOM 683 C CA . LYS A 1 88 ? -7.413 12.582 24.235 1.00 69.75 88 LYS A CA 1
ATOM 684 C C . LYS A 1 88 ? -8.690 12.929 24.998 1.00 69.75 88 LYS A C 1
ATOM 686 O O . LY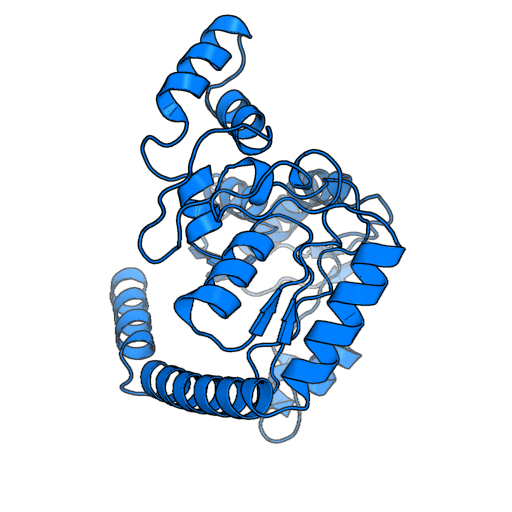S A 1 88 ? -8.629 13.773 25.885 1.00 69.75 88 LYS A O 1
ATOM 691 N N . ASP A 1 89 ? -9.827 12.336 24.640 1.00 74.75 89 ASP A N 1
ATOM 692 C CA . ASP A 1 89 ? -11.105 12.600 25.293 1.00 74.75 89 ASP A CA 1
ATOM 693 C C . ASP A 1 89 ? -11.259 11.706 26.529 1.00 74.75 89 ASP A C 1
ATOM 695 O O . ASP A 1 89 ? -11.367 10.485 26.431 1.00 74.75 89 ASP A O 1
ATOM 699 N N . GLU A 1 90 ? -11.306 12.322 27.709 1.00 77.94 90 GLU A N 1
ATOM 700 C CA . GLU A 1 90 ? -11.443 11.627 28.994 1.00 77.94 90 GLU A CA 1
ATOM 701 C C . GLU A 1 90 ? -12.762 10.840 29.118 1.00 77.94 90 GLU A C 1
ATOM 703 O O . GLU A 1 90 ? -12.853 9.887 29.897 1.00 77.94 90 GLU A O 1
ATOM 708 N N . ASN A 1 91 ? -13.780 11.189 28.325 1.00 76.94 91 ASN A N 1
ATOM 709 C CA . ASN A 1 91 ? -15.046 10.456 28.270 1.00 76.94 91 ASN A CA 1
ATOM 710 C C . ASN A 1 91 ? -14.930 9.157 27.454 1.00 76.94 91 ASN A C 1
ATOM 712 O O . ASN A 1 91 ? -15.751 8.243 27.601 1.00 76.94 91 ASN A O 1
ATOM 716 N N . VAL A 1 92 ? -13.896 9.036 26.617 1.00 75.31 92 VAL A N 1
ATOM 717 C CA . VAL A 1 92 ? -13.619 7.860 25.791 1.00 75.31 92 VAL A CA 1
ATOM 718 C C . VAL A 1 92 ? -12.653 6.938 26.533 1.00 75.31 92 VAL A C 1
ATOM 720 O O . VAL A 1 92 ? -11.469 6.822 26.243 1.00 75.31 92 VAL A O 1
ATOM 723 N N . ASN A 1 93 ? -13.190 6.211 27.509 1.00 72.19 93 ASN A N 1
ATOM 724 C CA . ASN A 1 93 ? -12.446 5.182 28.238 1.00 72.19 93 ASN A CA 1
ATOM 725 C C . ASN A 1 93 ? -12.602 3.804 27.559 1.00 72.19 93 ASN A C 1
ATOM 727 O O . ASN A 1 93 ? -13.244 2.903 28.113 1.00 72.19 93 ASN A O 1
ATOM 731 N N . THR A 1 94 ? -12.099 3.694 26.326 1.00 71.94 94 THR A N 1
ATOM 732 C CA . THR A 1 94 ? -12.138 2.501 25.459 1.00 71.94 94 THR A CA 1
ATOM 733 C C . THR A 1 94 ? -10.756 2.284 24.846 1.00 71.94 94 THR A C 1
ATOM 735 O O . THR A 1 94 ? -10.085 3.252 24.502 1.00 71.94 94 THR A O 1
ATOM 738 N N . HIS A 1 95 ? -10.329 1.034 24.653 1.00 72.44 95 HIS A N 1
ATOM 739 C CA . HIS A 1 95 ? -9.074 0.755 23.949 1.00 72.44 95 HIS A CA 1
ATOM 740 C C . HIS A 1 95 ? -9.224 1.091 22.462 1.00 72.44 95 HIS A C 1
ATOM 742 O O . HIS A 1 95 ? -10.046 0.480 21.781 1.00 72.44 95 HIS A O 1
ATOM 748 N N . ILE A 1 96 ? -8.442 2.050 21.965 1.00 71.38 96 ILE A N 1
ATOM 749 C CA . ILE A 1 96 ? -8.480 2.495 20.566 1.00 71.38 96 ILE A CA 1
ATOM 750 C C . ILE A 1 96 ? -7.267 1.944 19.836 1.00 71.38 96 ILE A C 1
ATOM 752 O O . ILE A 1 96 ? -6.127 2.188 20.226 1.00 71.38 96 ILE A O 1
ATOM 756 N N . TRP A 1 97 ? -7.517 1.178 18.784 1.00 63.09 97 TRP A N 1
ATOM 757 C CA . TRP A 1 97 ? -6.502 0.581 17.933 1.00 63.09 97 TRP A CA 1
ATOM 758 C C . TRP A 1 97 ? -6.642 1.147 16.538 1.00 63.09 97 TRP A C 1
ATOM 760 O O . TRP A 1 97 ? -7.736 1.170 15.985 1.00 63.09 97 TRP A O 1
ATOM 770 N N . CYS A 1 98 ? -5.529 1.578 15.960 1.00 60.16 98 CYS A N 1
ATOM 771 C CA . CYS A 1 98 ? -5.496 1.968 14.563 1.00 60.16 98 CYS A CA 1
ATOM 772 C C . CYS A 1 98 ? -5.050 0.761 13.728 1.00 60.16 98 CYS A C 1
ATOM 774 O O . CYS A 1 98 ? -3.926 0.282 13.884 1.00 60.16 98 CYS A O 1
ATOM 776 N N . TRP A 1 99 ? -5.934 0.244 12.878 1.00 54.12 99 TRP A N 1
ATOM 777 C CA . TRP A 1 99 ? -5.606 -0.753 11.874 1.00 54.12 99 TRP A CA 1
ATOM 778 C C . TRP A 1 99 ? -4.920 -0.073 10.697 1.00 54.12 99 TRP A C 1
ATOM 780 O O . TRP A 1 99 ? -5.536 0.699 9.966 1.00 54.12 99 TRP A O 1
ATOM 790 N N . THR A 1 100 ? -3.648 -0.390 10.485 1.00 50.31 100 THR A N 1
ATOM 791 C CA . THR A 1 100 ? -2.877 0.150 9.370 1.00 50.31 100 THR A CA 1
ATOM 792 C C . THR A 1 100 ? -2.622 -0.929 8.324 1.00 50.31 100 THR A C 1
ATOM 794 O O . THR A 1 100 ? -1.685 -1.716 8.417 1.00 50.31 100 THR A O 1
ATOM 797 N N . ALA A 1 101 ? -3.457 -0.965 7.283 1.00 47.34 101 ALA A N 1
ATOM 798 C CA . ALA A 1 101 ? -3.116 -1.658 6.044 1.00 47.34 101 ALA A CA 1
ATOM 799 C C . ALA A 1 101 ? -2.359 -0.686 5.129 1.00 47.34 101 ALA A C 1
ATOM 801 O O . ALA A 1 101 ? -2.881 -0.218 4.129 1.00 47.34 101 ALA A O 1
ATOM 802 N N . ALA A 1 102 ? -1.129 -0.353 5.506 1.00 47.81 102 ALA A N 1
ATOM 803 C CA . ALA A 1 102 ? -0.189 0.330 4.627 1.00 47.81 102 ALA A CA 1
ATOM 804 C C . ALA A 1 102 ? 1.156 -0.373 4.705 1.00 47.81 102 ALA A C 1
ATOM 806 O O . ALA A 1 102 ? 1.495 -1.006 5.710 1.00 47.81 102 ALA A O 1
ATOM 807 N N . SER A 1 103 ? 1.949 -0.241 3.648 1.00 56.12 103 SER A N 1
ATOM 808 C CA . SER A 1 103 ? 3.357 -0.593 3.707 1.00 56.12 103 SER A CA 1
ATOM 809 C C . SER A 1 103 ? 3.983 0.130 4.895 1.00 56.12 103 SER A C 1
ATOM 811 O O . SER A 1 103 ? 4.030 1.362 4.923 1.00 56.12 103 SER A O 1
ATOM 813 N N . ILE A 1 104 ? 4.488 -0.619 5.881 1.00 56.09 104 ILE A N 1
ATOM 814 C CA . ILE A 1 104 ? 5.180 -0.024 7.034 1.00 56.09 104 ILE A CA 1
ATOM 815 C C . ILE A 1 104 ? 6.329 0.879 6.579 1.00 56.09 104 ILE A C 1
ATOM 817 O O . ILE A 1 104 ? 6.666 1.846 7.244 1.00 56.09 104 ILE A O 1
ATOM 821 N N . SER A 1 105 ? 6.872 0.607 5.396 1.00 57.06 105 SER A N 1
ATOM 822 C CA . SER A 1 105 ? 7.839 1.429 4.688 1.00 57.06 105 SER A CA 1
ATOM 823 C C . SER A 1 105 ? 7.364 2.866 4.436 1.00 57.06 105 SER A C 1
ATOM 825 O O . SER A 1 105 ? 8.121 3.795 4.689 1.00 57.06 105 SER A O 1
ATOM 827 N N . ALA A 1 106 ? 6.109 3.073 4.028 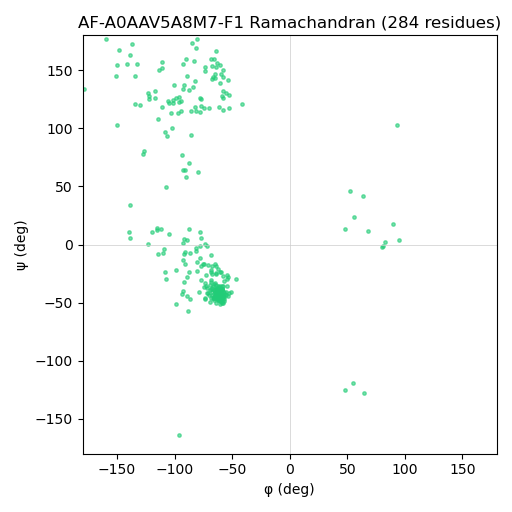1.00 57.62 106 ALA A N 1
ATOM 828 C CA . ALA A 1 106 ? 5.549 4.414 3.858 1.00 57.62 106 ALA A CA 1
ATOM 829 C C . ALA A 1 106 ? 5.354 5.129 5.206 1.00 57.62 106 ALA A C 1
ATOM 831 O O . ALA A 1 106 ? 5.579 6.330 5.316 1.00 57.62 106 ALA A O 1
ATOM 832 N N . ILE A 1 107 ? 4.998 4.383 6.256 1.00 57.34 107 ILE A N 1
ATOM 833 C CA . ILE A 1 107 ? 4.829 4.930 7.608 1.00 57.34 107 ILE A CA 1
ATOM 834 C C . ILE A 1 107 ? 6.186 5.284 8.235 1.00 57.34 107 ILE A C 1
ATOM 836 O O . ILE A 1 107 ? 6.311 6.340 8.843 1.00 57.34 107 ILE A O 1
ATOM 840 N N . ILE A 1 108 ? 7.218 4.451 8.071 1.00 59.56 108 ILE A N 1
ATOM 841 C CA . ILE A 1 108 ? 8.574 4.714 8.585 1.00 59.56 108 ILE A CA 1
ATOM 842 C C . ILE A 1 108 ? 9.150 5.997 7.980 1.00 59.56 108 ILE A C 1
ATOM 844 O O . ILE A 1 108 ? 9.821 6.740 8.688 1.00 59.56 108 ILE A O 1
ATOM 848 N N . ASP A 1 109 ? 8.854 6.298 6.719 1.00 58.16 109 ASP A N 1
ATOM 849 C CA . ASP A 1 109 ? 9.224 7.587 6.140 1.00 58.16 109 ASP A CA 1
ATOM 850 C C . ASP A 1 109 ? 8.489 8.754 6.826 1.00 58.16 109 ASP A C 1
ATOM 852 O O . ASP A 1 109 ? 9.091 9.777 7.119 1.00 58.16 109 ASP A O 1
ATOM 856 N N . ILE A 1 110 ? 7.203 8.625 7.154 1.00 53.47 110 ILE A N 1
ATOM 857 C CA . ILE A 1 110 ? 6.429 9.745 7.723 1.00 53.47 110 ILE A CA 1
ATOM 858 C C . ILE A 1 110 ? 6.720 9.959 9.219 1.00 53.47 110 ILE A C 1
ATOM 860 O O . ILE A 1 110 ? 6.810 11.098 9.680 1.00 53.47 110 ILE A O 1
ATOM 864 N N . VAL A 1 111 ? 6.842 8.881 10.001 1.00 50.47 111 VAL A N 1
ATOM 865 C CA . VAL A 1 111 ? 6.914 8.942 11.477 1.00 50.47 111 VAL A CA 1
ATOM 866 C C . VAL A 1 111 ? 8.162 8.291 12.075 1.00 50.47 111 VAL A C 1
ATOM 868 O O . VAL A 1 111 ? 8.312 8.259 13.298 1.00 50.47 111 VAL A O 1
ATOM 871 N N . GLY A 1 112 ? 9.062 7.752 11.250 1.00 54.03 112 GLY A N 1
ATOM 872 C CA . GLY A 1 112 ? 10.293 7.127 11.719 1.00 54.03 112 GLY A CA 1
ATOM 873 C C . GLY A 1 112 ? 11.260 8.147 12.334 1.00 54.03 112 GLY A C 1
ATOM 874 O O . GLY A 1 112 ? 11.385 9.273 11.841 1.00 54.03 112 GLY A O 1
ATOM 875 N N . PRO A 1 113 ? 11.973 7.781 13.413 1.00 47.47 113 PRO A N 1
ATOM 876 C CA . PRO A 1 113 ? 12.899 8.690 14.074 1.00 47.47 113 PRO A CA 1
ATOM 877 C C . PRO A 1 113 ? 14.016 9.127 13.114 1.00 47.47 113 PRO A C 1
ATOM 879 O O . PRO A 1 113 ? 14.803 8.306 12.648 1.00 47.47 113 PRO A O 1
ATOM 882 N N . GLY A 1 114 ? 14.092 10.437 12.849 1.00 54.91 114 GLY A N 1
ATOM 883 C CA . GLY A 1 114 ? 15.216 11.074 12.154 1.00 54.91 114 GLY A CA 1
ATOM 884 C C . GLY A 1 114 ? 15.071 11.267 10.642 1.00 54.91 114 GLY A C 1
ATOM 885 O O . GLY A 1 114 ? 16.014 11.745 10.025 1.00 54.91 114 GLY A O 1
ATOM 886 N N . TYR A 1 115 ? 13.930 10.938 10.027 1.00 62.00 115 TYR A N 1
ATOM 887 C CA . TYR A 1 115 ? 13.784 11.079 8.569 1.00 62.00 115 TYR A CA 1
ATOM 888 C C . TYR A 1 115 ? 13.565 12.528 8.096 1.00 62.00 115 TYR A C 1
ATOM 890 O O . TYR A 1 115 ? 13.971 12.883 6.991 1.00 62.00 115 TYR A O 1
ATOM 898 N N . LEU A 1 116 ? 12.923 13.368 8.913 1.00 69.44 116 LEU A N 1
ATOM 899 C CA . LEU A 1 116 ? 12.655 14.781 8.601 1.00 69.44 116 LEU A CA 1
ATOM 900 C C . LEU A 1 116 ? 12.871 15.709 9.796 1.00 69.44 116 LEU A C 1
ATOM 902 O O . LEU A 1 116 ? 12.530 16.882 9.722 1.00 69.44 116 LEU A O 1
ATOM 906 N N . THR A 1 117 ? 13.367 15.204 10.926 1.00 72.12 117 THR A N 1
ATOM 907 C CA . THR A 1 117 ? 13.367 15.966 12.181 1.00 72.12 117 THR A CA 1
ATOM 908 C C . THR A 1 117 ? 14.200 17.240 12.073 1.00 72.12 117 THR A C 1
ATOM 910 O O . THR A 1 117 ? 13.762 18.289 12.541 1.00 72.12 117 THR A O 1
ATOM 913 N N . ASP A 1 118 ? 15.369 17.184 11.440 1.00 81.38 118 ASP A N 1
ATOM 914 C CA . ASP A 1 118 ? 16.259 18.341 11.332 1.00 81.38 118 ASP A CA 1
ATOM 915 C C . ASP A 1 118 ? 15.717 19.365 10.324 1.00 81.38 118 ASP A C 1
ATOM 917 O O . ASP A 1 118 ? 15.578 20.545 10.654 1.00 81.38 118 ASP A O 1
ATOM 921 N N . GLU A 1 119 ? 15.294 18.916 9.140 1.00 81.44 119 GLU A N 1
ATOM 922 C CA . GLU A 1 119 ? 14.685 19.770 8.117 1.00 81.44 119 GLU A CA 1
ATOM 923 C C . GLU A 1 119 ? 13.356 20.378 8.587 1.00 81.44 119 GLU A C 1
ATOM 925 O O . GLU A 1 119 ? 13.089 21.555 8.340 1.00 81.44 119 GLU A O 1
ATOM 930 N N . ALA A 1 120 ? 12.538 19.618 9.319 1.00 82.62 120 ALA A N 1
ATOM 931 C CA . ALA A 1 120 ? 11.293 20.109 9.895 1.00 82.62 120 ALA A CA 1
ATOM 932 C C . ALA A 1 120 ? 11.549 21.127 11.003 1.00 82.62 120 ALA A C 1
ATOM 934 O O . ALA A 1 120 ? 10.841 22.129 11.081 1.00 82.62 120 ALA A O 1
ATOM 935 N N . ASN A 1 121 ? 12.578 20.922 11.832 1.00 84.56 121 ASN A N 1
ATOM 936 C CA . ASN A 1 121 ? 13.003 21.913 12.818 1.00 84.56 121 ASN A CA 1
ATOM 937 C C . ASN A 1 121 ? 13.452 23.218 12.147 1.00 84.56 121 ASN A C 1
ATOM 939 O O . ASN A 1 121 ? 13.137 24.304 12.638 1.00 84.56 121 ASN A O 1
ATOM 943 N N . GLU A 1 122 ? 14.180 23.142 11.032 1.00 89.31 122 GLU A N 1
ATOM 944 C CA . GLU A 1 122 ? 14.554 24.331 10.266 1.00 89.31 122 GLU A CA 1
ATOM 945 C C . GLU A 1 122 ? 13.349 25.029 9.633 1.00 89.31 122 GLU A C 1
ATOM 947 O O . GLU A 1 122 ? 13.232 26.255 9.720 1.00 89.31 122 GLU A O 1
ATOM 952 N N . LEU A 1 123 ? 12.457 24.268 8.997 1.00 86.00 123 LEU A N 1
ATOM 953 C CA . LEU A 1 123 ? 11.273 24.808 8.340 1.00 86.00 123 LEU A CA 1
ATOM 954 C C . LEU A 1 123 ? 10.323 25.448 9.357 1.00 86.00 123 LEU A C 1
ATOM 956 O O . LEU A 1 123 ? 9.873 26.572 9.134 1.00 86.00 123 LEU A O 1
ATOM 960 N N . ALA A 1 124 ? 10.092 24.800 10.501 1.00 89.44 124 ALA A N 1
ATOM 961 C CA . ALA A 1 124 ? 9.298 25.336 11.605 1.00 89.44 124 ALA A CA 1
ATOM 962 C C . ALA A 1 124 ? 9.854 26.680 12.103 1.00 89.44 124 ALA A C 1
ATOM 964 O O . ALA A 1 124 ? 9.109 27.650 12.232 1.00 89.44 124 ALA A O 1
ATOM 965 N N . LYS A 1 125 ? 11.182 26.788 12.282 1.00 91.75 125 LYS A N 1
ATOM 966 C CA . LYS A 1 125 ? 11.844 28.051 12.662 1.00 91.75 125 LYS A CA 1
ATOM 967 C C . LYS A 1 125 ? 11.671 29.150 11.611 1.00 91.75 125 LYS A C 1
ATOM 969 O O . LYS A 1 125 ? 11.462 30.302 11.975 1.00 91.75 125 LYS A O 1
ATOM 974 N N . LYS A 1 126 ? 11.778 28.813 10.321 1.00 93.06 126 LYS A N 1
ATOM 975 C CA . LYS A 1 126 ? 11.680 29.781 9.211 1.00 93.06 126 LYS A CA 1
ATOM 976 C C . LYS A 1 126 ? 10.249 30.266 8.967 1.00 93.06 126 LYS A C 1
ATOM 978 O O . LYS A 1 126 ? 10.063 31.403 8.549 1.00 93.06 126 LYS A O 1
ATOM 983 N N . THR A 1 127 ? 9.256 29.411 9.199 1.00 90.00 127 THR A N 1
ATOM 984 C CA . THR A 1 127 ? 7.853 29.658 8.817 1.00 90.00 127 THR A CA 1
ATOM 985 C C . THR A 1 127 ? 6.929 29.932 10.000 1.00 90.00 127 THR A C 1
ATOM 987 O O . THR A 1 127 ? 5.754 30.219 9.792 1.00 90.00 127 THR A O 1
ATOM 990 N N . ASN A 1 128 ? 7.446 29.852 11.232 1.00 90.94 128 ASN A N 1
ATOM 991 C CA . ASN A 1 128 ? 6.670 29.932 12.472 1.00 90.94 128 ASN A CA 1
ATOM 992 C C . ASN A 1 128 ? 5.525 28.895 12.549 1.00 90.94 128 ASN A C 1
ATOM 994 O O . ASN A 1 128 ? 4.547 29.096 13.267 1.00 90.94 128 ASN A O 1
ATOM 998 N N . LYS A 1 129 ? 5.643 27.791 11.797 1.00 85.69 129 LYS A N 1
ATOM 999 C CA . LYS A 1 129 ? 4.752 26.626 11.859 1.00 85.69 129 LYS A CA 1
ATOM 1000 C C . LYS A 1 129 ? 5.167 25.699 12.998 1.00 85.69 129 LYS A C 1
ATOM 1002 O O . LYS A 1 129 ? 6.324 25.695 13.424 1.00 85.69 129 LYS A O 1
ATOM 1007 N N . SER A 1 130 ? 4.245 24.865 13.469 1.00 82.25 130 SER A N 1
ATOM 1008 C CA . SER A 1 130 ? 4.598 23.765 14.367 1.00 82.25 130 SER A CA 1
ATOM 1009 C C . SER A 1 130 ? 5.513 22.757 13.659 1.00 82.25 130 SER A C 1
ATOM 1011 O O . SER A 1 130 ? 5.443 22.572 12.443 1.00 82.25 130 SER A O 1
ATOM 1013 N N . ILE A 1 131 ? 6.344 22.039 14.425 1.00 76.62 131 ILE A N 1
ATOM 1014 C CA . ILE A 1 131 ? 7.188 20.968 13.868 1.00 76.62 131 ILE A CA 1
ATOM 1015 C C . ILE A 1 131 ? 6.351 19.904 13.144 1.00 76.62 131 ILE A C 1
ATOM 1017 O O . ILE A 1 131 ? 6.788 19.348 12.145 1.00 76.62 131 ILE A O 1
ATOM 1021 N N . ARG A 1 132 ? 5.118 19.664 13.606 1.00 67.25 132 ARG A N 1
ATOM 1022 C CA . ARG A 1 132 ? 4.184 18.725 12.982 1.00 67.25 132 ARG A CA 1
ATOM 1023 C C . ARG A 1 132 ? 3.751 19.198 11.597 1.00 67.25 132 ARG A C 1
ATOM 1025 O O . ARG A 1 132 ? 3.792 18.409 10.662 1.00 67.25 132 ARG A O 1
ATOM 1032 N N . GLU A 1 133 ? 3.358 20.461 11.459 1.00 67.69 133 GLU A N 1
ATOM 1033 C CA . GLU A 1 133 ? 2.996 21.040 10.159 1.00 67.69 133 GLU A CA 1
ATOM 1034 C C . GLU A 1 133 ? 4.191 21.046 9.203 1.00 67.69 133 GLU A C 1
ATOM 1036 O O . GLU A 1 133 ? 4.034 20.717 8.033 1.00 67.69 133 GLU A O 1
ATOM 1041 N N . ALA A 1 134 ? 5.390 21.340 9.711 1.00 78.50 134 ALA A N 1
ATOM 1042 C CA . ALA A 1 134 ? 6.618 21.276 8.928 1.00 78.50 134 ALA A CA 1
ATOM 1043 C C . ALA A 1 134 ? 6.948 19.845 8.458 1.00 78.50 134 ALA A C 1
ATOM 1045 O O . ALA A 1 134 ? 7.332 19.659 7.307 1.00 78.50 134 ALA A O 1
ATOM 1046 N N . ILE A 1 135 ? 6.767 18.826 9.311 1.00 71.75 135 ILE A N 1
ATOM 1047 C CA . ILE A 1 135 ? 6.918 17.413 8.921 1.00 71.75 135 ILE A CA 1
ATOM 1048 C C . ILE A 1 135 ? 5.915 17.056 7.827 1.00 71.75 135 ILE A C 1
ATOM 1050 O O . ILE A 1 135 ? 6.315 16.461 6.832 1.00 71.75 135 ILE A O 1
ATOM 1054 N N . ILE A 1 136 ? 4.639 17.423 7.985 1.00 66.88 136 ILE A N 1
ATOM 1055 C CA . ILE A 1 136 ? 3.598 17.152 6.982 1.00 66.88 136 ILE A CA 1
ATOM 1056 C C . ILE A 1 136 ? 3.976 17.803 5.651 1.00 66.88 136 ILE A C 1
ATOM 1058 O O . ILE A 1 136 ? 3.994 17.130 4.629 1.00 66.88 136 ILE A O 1
ATOM 1062 N N . GLU A 1 137 ? 4.358 19.078 5.667 1.00 72.00 137 GLU A N 1
ATOM 1063 C CA . GLU A 1 137 ? 4.758 19.801 4.461 1.00 72.00 137 GLU A CA 1
ATOM 1064 C C . GLU A 1 137 ? 5.949 19.139 3.763 1.00 72.00 137 GLU A C 1
ATOM 1066 O O . GLU A 1 137 ? 5.916 18.930 2.557 1.00 72.00 137 GLU A O 1
ATOM 1071 N N . LEU A 1 138 ? 6.975 18.732 4.511 1.00 74.25 138 LEU A N 1
ATOM 1072 C CA . LEU A 1 138 ? 8.144 18.062 3.940 1.00 74.25 138 LEU A CA 1
ATOM 1073 C C . LEU A 1 138 ? 7.866 16.620 3.494 1.00 74.25 138 LEU A C 1
ATOM 1075 O O . LEU A 1 138 ? 8.548 16.123 2.597 1.00 74.25 138 LEU A O 1
ATOM 1079 N N . SER A 1 139 ? 6.879 15.952 4.096 1.00 67.75 139 SER A N 1
ATOM 1080 C CA . SER A 1 139 ? 6.534 14.555 3.799 1.00 67.75 139 SER A CA 1
ATOM 1081 C C . SER A 1 139 ? 5.939 14.375 2.409 1.00 67.75 139 SER A C 1
ATOM 1083 O O . SER A 1 139 ? 6.019 13.278 1.876 1.00 67.75 139 SER A O 1
ATOM 1085 N N . PHE A 1 140 ? 5.387 15.430 1.805 1.00 65.31 140 PHE A N 1
ATOM 1086 C CA . PHE A 1 140 ? 4.710 15.363 0.505 1.00 65.31 140 PHE A CA 1
ATOM 1087 C C . PHE A 1 140 ? 5.413 16.170 -0.596 1.00 65.31 140 PHE A C 1
ATOM 1089 O O . PHE A 1 140 ? 4.839 16.401 -1.658 1.00 65.31 140 PHE A O 1
ATOM 1096 N N . VAL A 1 141 ? 6.668 16.586 -0.377 1.00 73.31 141 VAL A N 1
ATOM 1097 C CA . VAL A 1 141 ? 7.456 17.329 -1.375 1.00 73.31 141 VAL A CA 1
ATOM 1098 C C . VAL A 1 141 ? 8.369 16.372 -2.150 1.00 73.31 141 VAL A C 1
ATOM 1100 O O . VAL A 1 141 ? 9.335 15.849 -1.578 1.00 73.31 141 VAL A O 1
ATOM 1103 N N . PRO A 1 142 ? 8.136 16.167 -3.465 1.00 74.81 142 PRO A N 1
ATOM 1104 C CA . PRO A 1 142 ? 9.040 15.394 -4.308 1.00 74.81 142 PRO A CA 1
ATOM 1105 C C . PRO A 1 142 ? 10.449 15.994 -4.284 1.00 74.81 142 PRO A C 1
ATOM 1107 O O . PRO A 1 142 ? 10.647 17.172 -4.579 1.00 74.81 142 PRO A O 1
ATOM 1110 N N . ASN A 1 143 ? 11.452 15.182 -3.954 1.00 80.50 143 ASN A N 1
ATOM 1111 C CA . ASN A 1 143 ? 12.846 15.618 -3.908 1.00 80.50 143 ASN A CA 1
ATOM 1112 C C . ASN A 1 143 ? 13.810 14.481 -4.286 1.00 80.50 143 ASN A C 1
ATOM 1114 O O . ASN A 1 143 ? 13.420 13.319 -4.393 1.00 80.50 143 ASN A O 1
ATOM 1118 N N . GLU A 1 144 ? 15.073 14.828 -4.538 1.00 85.88 144 GLU A N 1
ATOM 1119 C CA . GLU A 1 144 ? 16.111 13.902 -5.026 1.00 85.88 144 GLU A CA 1
ATOM 1120 C C . GLU A 1 144 ? 16.850 13.171 -3.897 1.00 85.88 144 GLU A C 1
ATOM 1122 O O . GLU A 1 144 ? 17.894 12.554 -4.117 1.00 85.88 144 GLU A O 1
ATOM 1127 N N . ARG A 1 145 ? 16.321 13.216 -2.670 1.00 83.50 145 ARG A N 1
ATOM 1128 C CA . ARG A 1 145 ? 16.836 12.399 -1.575 1.00 83.50 145 ARG A CA 1
ATOM 1129 C C . ARG A 1 145 ? 16.566 10.932 -1.870 1.00 83.50 145 ARG A C 1
ATOM 1131 O O . ARG A 1 145 ? 15.525 10.575 -2.416 1.00 83.50 145 ARG A O 1
ATOM 1138 N N . VAL A 1 146 ? 17.501 10.082 -1.466 1.00 84.75 146 VAL A N 1
ATOM 1139 C CA . VAL A 1 146 ? 17.381 8.629 -1.589 1.00 84.75 146 VAL A CA 1
ATOM 1140 C C . VAL A 1 146 ? 16.827 8.059 -0.288 1.00 84.75 146 VAL A C 1
ATOM 1142 O O . VAL A 1 146 ? 17.431 8.251 0.768 1.00 84.75 146 VAL A O 1
ATOM 1145 N N . THR A 1 147 ? 15.718 7.329 -0.364 1.00 78.19 147 THR A N 1
ATOM 1146 C CA . THR A 1 147 ? 15.174 6.562 0.759 1.00 78.19 147 THR A CA 1
ATOM 1147 C C . THR A 1 147 ? 15.868 5.203 0.827 1.00 78.19 147 THR A C 1
ATOM 1149 O O . THR A 1 147 ? 16.127 4.552 -0.188 1.00 78.19 147 THR A O 1
ATOM 1152 N N . LYS A 1 148 ? 16.257 4.791 2.037 1.00 81.31 148 LYS A N 1
ATOM 1153 C CA . LYS A 1 148 ? 16.934 3.512 2.300 1.00 81.31 148 LYS A CA 1
ATOM 1154 C C . LYS A 1 148 ? 16.188 2.779 3.398 1.00 81.31 148 LYS A C 1
ATOM 1156 O O . LYS A 1 148 ? 16.595 2.789 4.557 1.00 81.31 148 LYS A O 1
ATOM 1161 N N . LEU A 1 149 ? 15.076 2.167 3.019 1.00 74.06 149 LEU A N 1
ATOM 1162 C CA . LEU A 1 149 ? 14.246 1.419 3.949 1.00 74.06 149 LEU A CA 1
ATOM 1163 C C . LEU A 1 149 ? 14.726 -0.035 4.044 1.00 74.06 149 LEU A C 1
ATOM 1165 O O . LEU A 1 149 ? 14.970 -0.663 3.010 1.00 74.06 149 LEU A O 1
ATOM 1169 N N . PRO A 1 150 ? 14.870 -0.597 5.259 1.00 75.19 150 PRO A N 1
ATOM 1170 C CA . PRO A 1 150 ? 15.235 -1.997 5.427 1.00 75.19 150 PRO A CA 1
ATOM 1171 C C . PRO A 1 150 ? 14.307 -2.924 4.635 1.00 75.19 150 PRO A C 1
ATOM 1173 O O . PRO A 1 150 ? 13.086 -2.837 4.733 1.00 75.19 150 PRO A O 1
ATOM 1176 N N . GLY A 1 151 ? 14.896 -3.819 3.842 1.00 73.44 151 GLY A N 1
ATOM 1177 C CA . GLY A 1 151 ? 14.146 -4.773 3.024 1.00 73.44 151 GLY A CA 1
ATOM 1178 C C . GLY A 1 151 ? 13.594 -4.213 1.711 1.00 73.44 151 GLY A C 1
ATOM 1179 O O . GLY A 1 151 ? 13.054 -4.994 0.932 1.00 73.44 151 GLY A O 1
ATOM 1180 N N . LEU A 1 152 ? 13.770 -2.922 1.412 1.00 78.38 152 LEU A N 1
ATOM 1181 C CA . LEU A 1 152 ? 13.393 -2.332 0.128 1.00 78.38 152 LEU A CA 1
ATOM 1182 C C . LEU A 1 152 ? 14.611 -1.865 -0.677 1.00 78.38 152 LEU A C 1
ATOM 1184 O O . LEU A 1 152 ? 15.630 -1.475 -0.099 1.00 78.38 152 LEU A O 1
ATOM 1188 N N . PRO A 1 153 ? 14.525 -1.878 -2.019 1.00 83.62 153 PRO A N 1
ATOM 1189 C CA . PRO A 1 153 ? 15.545 -1.258 -2.848 1.00 83.62 153 PRO A CA 1
ATOM 1190 C C . PRO A 1 153 ? 15.566 0.264 -2.632 1.00 83.62 153 PRO A C 1
ATOM 1192 O O . PRO A 1 153 ? 14.507 0.859 -2.426 1.00 83.62 153 PRO A O 1
ATOM 1195 N N . PRO A 1 154 ? 16.742 0.907 -2.714 1.00 87.12 154 PRO A N 1
ATOM 1196 C CA . PRO A 1 154 ? 16.837 2.362 -2.664 1.00 87.12 154 PRO A CA 1
ATOM 1197 C C . PRO A 1 154 ? 16.063 3.016 -3.819 1.00 87.12 154 PRO A C 1
ATOM 1199 O O . PRO A 1 154 ? 16.121 2.541 -4.957 1.00 87.12 154 PRO A O 1
ATOM 1202 N N . ALA A 1 155 ? 15.370 4.114 -3.519 1.00 85.44 155 ALA A N 1
ATOM 1203 C CA . ALA A 1 155 ? 14.603 4.914 -4.474 1.00 85.44 155 ALA A CA 1
ATOM 1204 C C . ALA A 1 155 ? 14.747 6.403 -4.158 1.00 85.44 155 ALA A C 1
ATOM 1206 O O . ALA A 1 155 ? 15.007 6.769 -3.012 1.00 85.44 155 ALA A O 1
ATOM 1207 N N . TYR A 1 156 ? 14.556 7.275 -5.145 1.00 86.56 156 TYR A N 1
ATOM 1208 C CA . TYR A 1 156 ? 14.371 8.694 -4.849 1.00 86.56 156 TYR A CA 1
ATOM 1209 C C . TYR A 1 156 ? 12.987 8.963 -4.249 1.00 86.56 156 TYR A C 1
ATOM 1211 O O . TYR A 1 156 ? 12.017 8.307 -4.622 1.00 86.56 156 TYR A O 1
ATOM 1219 N N . VAL A 1 157 ? 12.862 9.977 -3.385 1.00 78.88 157 VAL A N 1
ATOM 1220 C CA . VAL A 1 157 ? 11.565 10.388 -2.807 1.00 78.88 157 VAL A CA 1
ATOM 1221 C C . VAL A 1 157 ? 10.542 10.695 -3.904 1.00 78.88 157 VAL A C 1
ATOM 1223 O O . VAL A 1 157 ? 9.397 10.261 -3.820 1.00 78.88 157 VAL A O 1
ATOM 1226 N N . TYR A 1 158 ? 10.944 11.363 -4.989 1.00 82.56 158 TYR A N 1
ATOM 1227 C CA . TYR A 1 158 ? 10.030 11.637 -6.106 1.00 82.56 158 TYR A CA 1
ATOM 1228 C C . TYR A 1 158 ? 9.539 10.382 -6.853 1.00 82.56 158 TYR A C 1
ATOM 1230 O O . TYR A 1 158 ? 8.573 10.469 -7.602 1.00 82.56 158 TYR A O 1
ATOM 1238 N N . GLU A 1 159 ? 10.181 9.216 -6.703 1.00 78.81 159 GLU A N 1
ATOM 1239 C CA . GLU A 1 159 ? 9.681 7.970 -7.307 1.00 78.81 159 GLU A CA 1
ATOM 1240 C C . GLU A 1 159 ? 8.462 7.408 -6.572 1.00 78.81 159 GLU A C 1
ATOM 1242 O O . GLU A 1 159 ? 7.776 6.533 -7.115 1.00 78.81 159 GLU A O 1
ATOM 1247 N N 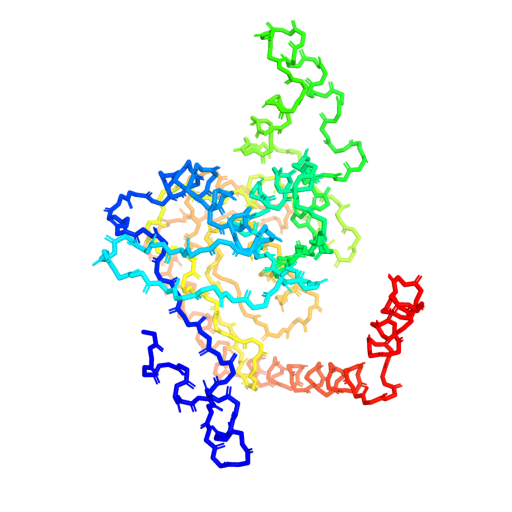. LEU A 1 160 ? 8.254 7.889 -5.345 1.00 73.56 160 LEU A N 1
ATOM 1248 C CA . LEU A 1 160 ? 7.305 7.408 -4.347 1.00 73.56 160 LEU A CA 1
ATOM 1249 C C . LEU A 1 160 ? 6.136 8.380 -4.163 1.00 73.56 160 LEU A C 1
ATOM 1251 O O . LEU A 1 160 ? 5.047 7.982 -3.765 1.00 73.56 160 LEU A O 1
ATOM 1255 N N . MET A 1 161 ? 6.358 9.646 -4.505 1.00 66.75 161 MET A N 1
ATOM 1256 C CA . MET A 1 161 ? 5.324 10.667 -4.589 1.00 66.75 161 MET A CA 1
ATOM 1257 C C . MET A 1 161 ? 4.702 10.598 -5.980 1.00 66.75 161 MET A C 1
ATOM 1259 O O . MET A 1 161 ? 5.243 11.154 -6.936 1.00 66.75 161 MET A O 1
ATOM 1263 N N . GLY A 1 162 ? 3.601 9.868 -6.119 1.00 59.06 162 GLY A N 1
ATOM 1264 C CA . GLY A 1 162 ? 2.757 10.058 -7.290 1.00 59.06 162 GLY A CA 1
ATOM 1265 C C . GLY A 1 162 ? 1.837 11.271 -7.134 1.00 59.06 162 GLY A C 1
ATOM 1266 O O . GLY A 1 162 ? 1.899 11.978 -6.125 1.00 59.06 162 GLY A O 1
ATOM 1267 N N . GLU A 1 163 ? 1.059 11.593 -8.165 1.00 54.50 163 GLU A N 1
ATOM 1268 C CA . GLU A 1 163 ? 0.250 12.816 -8.155 1.00 54.50 163 GLU A CA 1
ATOM 1269 C C . GLU A 1 163 ? -0.835 12.799 -7.073 1.00 54.50 163 GLU A C 1
ATOM 1271 O O . GLU A 1 163 ? -1.494 11.790 -6.843 1.00 54.50 163 GLU A O 1
ATOM 1276 N N . HIS A 1 164 ? -1.067 13.974 -6.482 1.00 50.12 164 HIS A N 1
ATOM 1277 C CA . HIS A 1 164 ? -2.113 14.237 -5.488 1.00 50.12 164 HIS A CA 1
ATOM 1278 C C . HIS A 1 164 ? -3.525 14.385 -6.104 1.00 50.12 164 HIS A C 1
ATOM 1280 O O . HIS A 1 164 ? -4.447 14.777 -5.398 1.00 50.12 164 HIS A O 1
ATOM 1286 N N . ASN A 1 165 ? -3.702 14.152 -7.414 1.00 37.66 165 ASN A N 1
ATOM 1287 C CA . ASN A 1 165 ? -4.898 14.567 -8.166 1.00 37.66 165 ASN A CA 1
ATOM 1288 C C . ASN A 1 165 ? -5.419 13.520 -9.170 1.00 37.66 165 ASN A C 1
ATOM 1290 O O . ASN A 1 165 ? -5.959 13.889 -10.212 1.00 37.66 165 ASN A O 1
ATOM 1294 N N . ILE A 1 166 ? -5.303 12.221 -8.877 1.00 40.75 166 ILE A N 1
ATOM 1295 C CA . ILE A 1 166 ? -6.019 11.187 -9.645 1.00 40.75 166 ILE A CA 1
ATOM 1296 C C . ILE A 1 166 ? -7.228 10.734 -8.814 1.00 40.75 166 ILE A C 1
ATOM 1298 O O . ILE A 1 166 ? -7.045 9.927 -7.904 1.00 40.75 166 ILE A O 1
ATOM 1302 N N . PRO A 1 167 ? -8.450 11.229 -9.103 1.00 33.56 167 PRO A N 1
ATOM 1303 C CA . PRO A 1 167 ? -9.650 10.797 -8.396 1.00 33.56 167 PRO A CA 1
ATOM 1304 C C . PRO A 1 167 ? -9.836 9.284 -8.564 1.00 33.56 167 PRO A C 1
ATOM 1306 O O . PRO A 1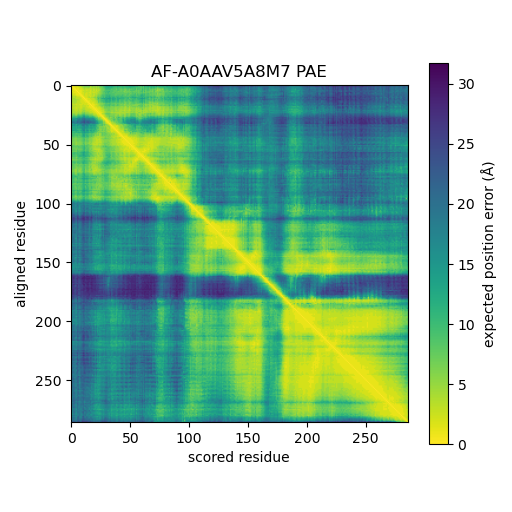 167 ? -9.831 8.792 -9.696 1.00 33.56 167 PRO A O 1
ATOM 1309 N N . GLY A 1 168 ? -10.011 8.553 -7.462 1.00 37.19 168 GLY A N 1
ATOM 1310 C CA . GLY A 1 168 ? -10.251 7.102 -7.483 1.00 37.19 168 GLY A CA 1
ATOM 1311 C C . GLY A 1 168 ? -8.999 6.214 -7.438 1.00 37.19 168 GLY A C 1
ATOM 1312 O O . GLY A 1 168 ? -9.081 5.025 -7.753 1.00 37.19 168 GLY A O 1
ATOM 1313 N N . ALA A 1 169 ? -7.842 6.748 -7.033 1.00 38.78 169 ALA A N 1
ATOM 1314 C CA . ALA A 1 169 ? -6.604 5.975 -6.871 1.00 38.78 169 ALA A CA 1
ATOM 1315 C C . ALA A 1 169 ? -6.628 4.954 -5.707 1.00 38.78 169 ALA A C 1
ATOM 1317 O O . ALA A 1 169 ? -5.726 4.113 -5.617 1.00 38.78 169 ALA A O 1
ATOM 1318 N N . ASP A 1 170 ? -7.660 4.991 -4.859 1.00 38.19 170 ASP A N 1
ATOM 1319 C CA . ASP A 1 170 ? -7.837 4.089 -3.714 1.00 38.19 170 ASP A CA 1
ATOM 1320 C C . ASP A 1 170 ? -8.407 2.709 -4.114 1.00 38.19 170 ASP A C 1
ATOM 1322 O O . ASP A 1 170 ? -8.305 1.748 -3.353 1.00 38.19 170 ASP A O 1
ATOM 1326 N N . GLU A 1 171 ? -8.965 2.562 -5.326 1.00 35.34 171 GLU A N 1
ATOM 1327 C CA . GLU A 1 171 ? -9.721 1.358 -5.728 1.00 35.34 171 GLU A CA 1
ATOM 1328 C C . GLU A 1 171 ? -8.987 0.397 -6.685 1.00 35.34 171 GLU A C 1
ATOM 1330 O O . GLU A 1 171 ? -9.559 -0.596 -7.137 1.00 35.34 171 GLU A O 1
ATOM 1335 N N . LEU A 1 172 ? -7.692 0.598 -6.947 1.00 35.31 172 LEU A N 1
ATOM 1336 C CA . LEU A 1 172 ? -6.872 -0.337 -7.736 1.00 35.31 172 LEU A CA 1
ATOM 1337 C C . LEU A 1 172 ? -5.881 -1.122 -6.865 1.00 35.31 172 LEU A C 1
ATOM 1339 O O . LEU A 1 172 ? -4.700 -1.250 -7.179 1.00 35.31 172 LEU A O 1
ATOM 1343 N N . GLN A 1 173 ? -6.384 -1.705 -5.773 1.00 37.25 173 GLN A N 1
ATOM 1344 C CA . GLN A 1 173 ? -5.654 -2.699 -4.985 1.00 37.25 173 GLN A CA 1
ATOM 1345 C C . GLN A 1 173 ? -6.484 -3.977 -4.798 1.00 37.25 173 GLN A C 1
ATOM 1347 O O . GLN A 1 173 ? -7.090 -4.227 -3.761 1.00 37.25 173 GLN A O 1
ATOM 1352 N N . ILE A 1 174 ? -6.483 -4.827 -5.827 1.00 32.50 174 ILE A N 1
ATOM 1353 C CA . ILE A 1 174 ? -6.837 -6.249 -5.729 1.00 32.50 174 ILE A CA 1
ATOM 1354 C C . ILE A 1 174 ? -5.752 -7.000 -6.528 1.00 32.50 174 ILE A C 1
ATOM 1356 O O . ILE A 1 174 ? -5.578 -6.719 -7.706 1.00 32.50 174 ILE A O 1
ATOM 1360 N N . GLY A 1 175 ? -4.975 -7.925 -5.970 1.00 30.77 175 GLY A N 1
ATOM 1361 C CA . GLY A 1 175 ? -5.159 -8.602 -4.708 1.00 30.77 175 GLY A CA 1
ATOM 1362 C C . GLY A 1 175 ? -4.036 -9.585 -4.390 1.00 30.77 175 GLY A C 1
ATOM 1363 O O . GLY A 1 175 ? -3.751 -10.530 -5.121 1.00 30.77 175 GLY A O 1
ATOM 1364 N N . LEU A 1 176 ? -3.560 -9.518 -3.150 1.00 33.16 176 LEU A N 1
ATOM 1365 C CA . LEU A 1 176 ? -2.912 -10.660 -2.515 1.00 33.16 176 LEU A CA 1
ATOM 1366 C C . LEU A 1 176 ? -3.968 -11.638 -1.995 1.00 33.16 176 LEU A C 1
ATOM 1368 O O . LEU A 1 176 ? -4.072 -11.927 -0.808 1.00 33.16 176 LEU A O 1
ATOM 1372 N N . THR A 1 177 ? -4.768 -12.191 -2.903 1.00 29.12 177 THR A N 1
ATOM 1373 C CA . THR A 1 177 ? -5.482 -13.446 -2.666 1.00 29.12 177 THR A CA 1
ATOM 1374 C C . THR A 1 177 ? -5.664 -14.158 -4.008 1.00 29.12 177 THR A C 1
ATOM 1376 O O . THR A 1 177 ? -6.557 -13.834 -4.775 1.00 29.12 177 THR A O 1
ATOM 1379 N N . ILE A 1 178 ? -4.822 -15.181 -4.230 1.00 29.94 178 ILE A N 1
ATOM 1380 C CA . ILE A 1 178 ? -4.902 -16.236 -5.267 1.00 29.94 178 ILE A CA 1
ATOM 1381 C C . ILE A 1 178 ? -4.145 -15.948 -6.582 1.00 29.94 178 ILE A C 1
ATOM 1383 O O . ILE A 1 178 ? -4.639 -15.268 -7.463 1.00 29.94 178 ILE A O 1
ATOM 1387 N N . GLN A 1 179 ? -2.972 -16.588 -6.726 1.00 37.50 179 GLN A N 1
ATOM 1388 C CA . GLN A 1 179 ? -2.367 -17.152 -7.960 1.00 37.50 179 GLN A CA 1
ATOM 1389 C C . GLN A 1 179 ? -2.306 -16.312 -9.257 1.00 37.50 179 GLN A C 1
ATOM 1391 O O . GLN A 1 179 ? -1.977 -16.862 -10.309 1.00 37.50 179 GLN A O 1
ATOM 1396 N N . LEU A 1 180 ? -2.550 -15.007 -9.209 1.00 44.25 180 LEU A N 1
ATOM 1397 C CA . LEU A 1 180 ? -2.422 -14.115 -10.355 1.00 44.25 180 LEU A CA 1
ATOM 1398 C C . LEU A 1 180 ? -1.101 -13.346 -10.273 1.00 44.25 180 LEU A C 1
ATOM 1400 O O . LEU A 1 180 ? -0.686 -12.896 -9.208 1.00 44.25 180 LEU A O 1
ATOM 1404 N N . THR A 1 181 ? -0.412 -13.235 -11.406 1.00 55.28 181 THR A N 1
ATOM 1405 C CA . THR A 1 181 ? 0.692 -12.285 -11.564 1.00 55.28 181 THR A CA 1
ATOM 1406 C C . THR A 1 181 ? 0.081 -10.911 -11.773 1.00 55.28 181 THR A C 1
ATOM 1408 O O . THR A 1 181 ? -0.668 -10.717 -12.727 1.00 55.28 181 THR A O 1
ATOM 1411 N N . GLU A 1 182 ? 0.377 -9.977 -10.875 1.00 64.06 182 GLU A N 1
ATOM 1412 C CA . GLU A 1 182 ? -0.173 -8.623 -10.934 1.00 64.06 182 GLU A CA 1
ATOM 1413 C C . GLU A 1 182 ? 0.622 -7.752 -11.914 1.00 64.06 182 GLU A C 1
ATOM 1415 O O . GLU A 1 182 ? 1.853 -7.828 -11.983 1.00 64.06 182 GLU A O 1
ATOM 1420 N N . ILE A 1 183 ? -0.084 -6.906 -12.665 1.00 72.19 183 ILE A N 1
ATOM 1421 C CA . ILE A 1 183 ? 0.494 -5.769 -13.386 1.00 72.19 183 ILE A CA 1
ATOM 1422 C C . ILE A 1 183 ? 0.141 -4.536 -12.562 1.00 72.19 183 ILE A C 1
ATOM 1424 O O . ILE A 1 183 ? -1.032 -4.198 -12.427 1.00 72.19 183 ILE A O 1
ATOM 1428 N N . ILE A 1 184 ? 1.151 -3.900 -11.977 1.00 71.62 184 ILE A N 1
ATOM 1429 C CA . ILE A 1 184 ? 0.975 -2.829 -11.001 1.00 71.62 184 ILE A CA 1
ATOM 1430 C C . ILE A 1 184 ? 1.131 -1.479 -11.693 1.00 71.62 184 ILE A C 1
ATOM 1432 O O . ILE A 1 184 ? 2.167 -1.200 -12.304 1.00 71.62 184 ILE A O 1
ATOM 1436 N N . TRP A 1 185 ? 0.122 -0.630 -11.526 1.00 74.25 185 TRP A N 1
ATOM 1437 C CA . TRP A 1 185 ? 0.148 0.785 -11.872 1.00 74.25 185 TRP A CA 1
ATOM 1438 C C . TRP A 1 185 ? 0.231 1.591 -10.571 1.00 74.25 185 TRP A C 1
ATOM 1440 O O . TRP A 1 185 ? -0.793 1.846 -9.948 1.00 74.25 185 TRP A O 1
ATOM 1450 N N . PRO A 1 186 ? 1.437 1.954 -10.105 1.00 66.56 186 PRO A N 1
ATOM 1451 C CA . PRO A 1 186 ? 1.581 2.666 -8.842 1.00 66.56 186 PRO A CA 1
ATOM 1452 C C . PRO A 1 186 ? 1.145 4.126 -9.010 1.00 66.56 186 PRO A C 1
ATOM 1454 O O . PRO A 1 186 ? 1.759 4.854 -9.791 1.00 66.56 186 PRO A O 1
ATOM 1457 N N . LEU A 1 187 ? 0.104 4.538 -8.285 1.00 61.41 187 LEU A N 1
ATOM 1458 C CA . LEU A 1 187 ? -0.462 5.883 -8.374 1.00 61.41 187 LEU A CA 1
ATOM 1459 C C . LEU A 1 187 ? 0.024 6.797 -7.261 1.00 61.41 187 LEU A C 1
ATOM 1461 O O . LEU A 1 187 ? 0.492 7.871 -7.588 1.00 61.41 187 LEU A O 1
ATOM 1465 N N . GLN A 1 188 ? -0.059 6.410 -5.982 1.00 64.12 188 GLN A N 1
ATOM 1466 C CA . GLN A 1 188 ? 0.345 7.283 -4.867 1.00 64.12 188 GLN A CA 1
ATOM 1467 C C . GLN A 1 188 ? 0.648 6.530 -3.560 1.00 64.12 188 GLN A C 1
ATOM 1469 O O . GLN A 1 188 ? 0.496 5.310 -3.477 1.00 64.12 188 GLN A O 1
ATOM 1474 N N . ALA A 1 189 ? 1.074 7.282 -2.539 1.00 65.56 189 ALA A N 1
ATOM 1475 C CA . ALA A 1 189 ? 1.307 6.823 -1.171 1.00 65.56 189 ALA A CA 1
ATOM 1476 C C . ALA A 1 189 ? 2.267 5.622 -1.078 1.00 65.56 189 ALA A C 1
ATOM 1478 O O . ALA A 1 189 ? 3.436 5.710 -1.453 1.00 65.56 189 ALA A O 1
ATOM 1479 N N . ASP A 1 190 ? 1.804 4.493 -0.550 1.00 67.19 190 ASP A N 1
ATOM 1480 C CA . ASP A 1 190 ? 2.618 3.300 -0.348 1.00 67.19 190 ASP A CA 1
ATOM 1481 C C . ASP A 1 190 ? 2.662 2.380 -1.582 1.00 67.19 190 ASP A C 1
ATOM 1483 O O . ASP A 1 190 ? 3.452 1.429 -1.630 1.00 67.19 190 ASP A O 1
ATOM 1487 N N . GLN A 1 191 ? 1.866 2.672 -2.616 1.00 69.81 191 GLN A N 1
ATOM 1488 C CA . GLN A 1 191 ? 1.777 1.849 -3.820 1.00 69.81 191 GLN A CA 1
ATOM 1489 C C . GLN A 1 191 ? 3.116 1.736 -4.566 1.00 69.81 191 GLN A C 1
ATOM 1491 O O . GLN A 1 191 ? 3.472 0.617 -4.946 1.00 69.81 191 GLN A O 1
ATOM 1496 N N . PRO A 1 192 ? 3.926 2.803 -4.753 1.00 76.25 192 PRO A N 1
ATOM 1497 C CA . PRO A 1 192 ? 5.242 2.672 -5.379 1.00 76.25 192 PRO A CA 1
ATOM 1498 C C . PRO A 1 192 ? 6.196 1.766 -4.590 1.00 76.25 192 PRO A C 1
ATOM 1500 O O . PRO A 1 192 ? 6.938 0.989 -5.197 1.00 76.25 192 PRO A O 1
ATOM 1503 N N . TYR A 1 193 ? 6.133 1.805 -3.255 1.00 74.56 193 TYR A N 1
ATOM 1504 C CA . TYR A 1 193 ? 6.915 0.927 -2.384 1.00 74.56 193 TYR A CA 1
ATOM 1505 C C . TYR A 1 193 ? 6.494 -0.536 -2.523 1.00 74.56 193 TYR A C 1
ATOM 1507 O O . TYR A 1 193 ? 7.339 -1.418 -2.709 1.00 74.56 193 TYR A O 1
ATOM 1515 N N . ASN A 1 194 ? 5.187 -0.794 -2.508 1.00 73.56 194 ASN A N 1
ATOM 1516 C CA . ASN A 1 194 ? 4.643 -2.133 -2.709 1.00 73.56 194 ASN A CA 1
ATOM 1517 C C . ASN A 1 194 ? 4.978 -2.660 -4.112 1.00 73.56 194 ASN A C 1
ATOM 1519 O O . ASN A 1 194 ? 5.429 -3.799 -4.244 1.00 73.56 194 ASN A O 1
ATOM 1523 N N . ALA A 1 195 ? 4.869 -1.818 -5.144 1.00 78.00 195 ALA A N 1
ATOM 1524 C CA . ALA A 1 195 ? 5.240 -2.157 -6.513 1.00 78.00 195 ALA A CA 1
ATOM 1525 C C . ALA A 1 195 ? 6.713 -2.566 -6.613 1.00 78.00 195 ALA A C 1
ATOM 1527 O O . ALA A 1 195 ? 7.031 -3.607 -7.188 1.00 78.00 195 ALA A O 1
ATOM 1528 N N . MET A 1 196 ? 7.621 -1.797 -6.007 1.00 81.12 196 MET A N 1
ATOM 1529 C CA . MET A 1 196 ? 9.043 -2.143 -5.969 1.00 81.12 196 MET A CA 1
ATOM 1530 C C . MET A 1 196 ? 9.291 -3.464 -5.240 1.00 81.12 196 MET A C 1
ATOM 1532 O O . MET A 1 196 ? 10.026 -4.312 -5.743 1.00 81.12 196 MET A O 1
ATOM 1536 N N . ASN A 1 197 ? 8.658 -3.683 -4.088 1.00 80.38 197 ASN A N 1
ATOM 1537 C CA . ASN A 1 197 ? 8.836 -4.921 -3.337 1.00 80.38 197 ASN A CA 1
ATOM 1538 C C . ASN A 1 197 ? 8.331 -6.150 -4.117 1.00 80.38 197 ASN A C 1
ATOM 1540 O O . ASN A 1 197 ? 9.029 -7.162 -4.221 1.00 80.38 197 ASN A O 1
ATOM 1544 N N . LEU A 1 198 ? 7.138 -6.058 -4.713 1.00 78.81 198 LEU A N 1
ATOM 1545 C CA . LEU A 1 198 ? 6.505 -7.148 -5.461 1.00 78.81 198 LEU A CA 1
ATOM 1546 C C . LEU A 1 198 ? 7.267 -7.491 -6.747 1.00 78.81 198 LEU A C 1
ATOM 1548 O O . LEU A 1 198 ? 7.370 -8.665 -7.118 1.00 78.81 198 LEU A O 1
ATOM 1552 N N . THR A 1 199 ? 7.834 -6.489 -7.418 1.00 85.50 199 THR A N 1
ATOM 1553 C CA . THR A 1 199 ? 8.551 -6.685 -8.684 1.00 85.50 199 THR A CA 1
ATOM 1554 C C . THR A 1 199 ? 10.019 -7.051 -8.506 1.00 85.50 199 THR A C 1
ATOM 1556 O O . THR A 1 199 ? 10.482 -8.002 -9.137 1.00 85.50 199 THR A O 1
ATOM 1559 N N . LEU A 1 200 ? 10.747 -6.336 -7.644 1.00 86.94 200 LEU A N 1
ATOM 1560 C CA . LEU A 1 200 ? 12.203 -6.442 -7.531 1.00 86.94 200 LEU A CA 1
ATOM 1561 C C . LEU A 1 200 ? 12.630 -7.514 -6.524 1.00 86.94 200 LEU A C 1
ATOM 1563 O O . LEU A 1 200 ? 13.509 -8.324 -6.826 1.00 86.94 200 LEU A O 1
ATOM 1567 N N . ASN A 1 201 ? 11.987 -7.557 -5.354 1.00 85.44 201 ASN A N 1
ATOM 1568 C CA . ASN A 1 201 ? 12.359 -8.489 -4.289 1.00 85.44 201 ASN A CA 1
ATOM 1569 C C . ASN A 1 201 ? 11.626 -9.823 -4.425 1.00 85.44 201 ASN A C 1
ATOM 1571 O O . ASN A 1 201 ? 12.248 -10.881 -4.511 1.00 85.44 201 ASN A O 1
ATOM 1575 N N . LEU A 1 202 ? 10.291 -9.772 -4.442 1.00 82.38 202 LEU A N 1
ATOM 1576 C CA . LEU A 1 202 ? 9.449 -10.968 -4.430 1.00 82.38 202 LEU A CA 1
ATOM 1577 C C . LEU A 1 202 ? 9.322 -11.607 -5.813 1.00 82.38 202 LEU A C 1
ATOM 1579 O O . LEU A 1 202 ? 9.066 -12.806 -5.903 1.00 82.38 202 LEU A O 1
ATOM 1583 N N . LYS A 1 203 ? 9.542 -10.827 -6.879 1.00 89.00 203 LYS A N 1
ATOM 1584 C CA . LYS A 1 203 ? 9.469 -11.276 -8.276 1.00 89.00 203 LYS A CA 1
ATOM 1585 C C . LYS A 1 203 ? 8.143 -11.980 -8.583 1.00 89.00 203 LYS A C 1
ATOM 1587 O O . LYS A 1 203 ? 8.126 -13.040 -9.202 1.00 89.00 203 LYS A O 1
ATOM 1592 N N . VAL A 1 204 ? 7.035 -11.382 -8.148 1.00 81.19 204 VAL A N 1
ATOM 1593 C CA . VAL A 1 204 ? 5.669 -11.911 -8.336 1.00 81.19 204 VAL A CA 1
ATOM 1594 C C . VAL A 1 204 ? 4.789 -11.042 -9.227 1.00 81.19 204 VAL A C 1
ATOM 1596 O O . VAL A 1 204 ? 3.699 -11.469 -9.591 1.00 81.19 204 VAL A O 1
ATOM 1599 N N . ALA A 1 205 ? 5.263 -9.852 -9.593 1.00 80.81 205 ALA A N 1
ATOM 1600 C CA . ALA A 1 205 ? 4.499 -8.870 -10.351 1.00 80.81 205 ALA A CA 1
ATOM 1601 C C . ALA A 1 205 ? 5.336 -8.206 -11.456 1.00 80.81 205 ALA A C 1
ATOM 1603 O O . ALA A 1 205 ? 6.564 -8.383 -11.521 1.00 80.81 205 ALA A O 1
ATOM 1604 N N . TYR A 1 206 ? 4.655 -7.414 -12.280 1.00 80.69 206 TYR A N 1
ATOM 1605 C CA . TYR A 1 206 ? 5.208 -6.404 -13.183 1.00 80.69 206 TYR A CA 1
ATOM 1606 C C . TYR A 1 206 ? 4.827 -5.008 -12.686 1.00 80.69 206 TYR A C 1
ATOM 1608 O O . TYR A 1 206 ? 3.793 -4.840 -12.049 1.00 80.69 206 TYR A O 1
ATOM 1616 N N . GLN A 1 207 ? 5.651 -4.007 -12.979 1.00 85.25 207 GLN A N 1
ATOM 1617 C CA . GLN A 1 207 ? 5.385 -2.606 -12.652 1.00 85.25 207 GLN A CA 1
ATOM 1618 C C . GLN A 1 207 ? 5.417 -1.826 -13.957 1.00 85.25 207 GLN A C 1
ATOM 1620 O O . GLN A 1 207 ? 6.402 -1.920 -14.687 1.00 85.25 207 GLN A O 1
ATOM 1625 N N . LEU A 1 208 ? 4.368 -1.052 -14.214 1.00 83.19 208 LEU A N 1
ATOM 1626 C CA . LEU A 1 208 ? 4.354 -0.081 -15.298 1.00 83.19 208 LEU A CA 1
ATOM 1627 C C . LEU A 1 208 ? 5.141 1.163 -14.861 1.00 83.19 208 LEU A C 1
ATOM 1629 O O . LEU A 1 208 ? 4.903 1.727 -13.789 1.00 83.19 208 LEU A O 1
ATOM 1633 N N . LEU A 1 209 ? 6.127 1.555 -15.661 1.00 88.81 209 LEU A N 1
ATOM 1634 C CA . LEU A 1 209 ? 6.995 2.709 -15.444 1.00 88.81 209 LEU A CA 1
ATOM 1635 C C . LEU A 1 209 ? 6.670 3.842 -16.410 1.00 88.81 209 LEU A C 1
ATOM 1637 O O . LEU A 1 209 ? 6.855 4.993 -16.035 1.00 88.81 209 LEU A O 1
ATOM 1641 N N . GLU A 1 210 ? 6.179 3.547 -17.614 1.00 88.56 210 GLU A N 1
ATOM 1642 C CA . GLU A 1 210 ? 5.841 4.563 -18.620 1.00 88.56 210 GLU A CA 1
ATOM 1643 C C . GLU A 1 210 ? 4.540 5.302 -18.312 1.00 88.56 210 GLU A C 1
ATOM 1645 O O . GLU A 1 210 ? 4.316 6.385 -18.839 1.00 88.56 210 GLU A O 1
ATOM 1650 N N . VAL A 1 211 ? 3.710 4.753 -17.421 1.00 79.19 211 VAL A N 1
ATOM 1651 C CA . VAL A 1 211 ? 2.488 5.402 -16.910 1.00 79.19 211 VAL A CA 1
ATOM 1652 C C . VAL A 1 211 ? 2.761 6.475 -15.849 1.00 79.19 211 VAL A C 1
ATOM 1654 O O . VAL A 1 211 ? 1.831 7.084 -15.324 1.00 79.19 211 VAL A O 1
ATOM 1657 N N . ARG A 1 212 ? 4.034 6.681 -15.499 1.00 81.50 212 ARG A N 1
ATOM 1658 C CA . ARG A 1 212 ? 4.481 7.744 -14.596 1.00 81.50 212 ARG A CA 1
ATOM 1659 C C . ARG A 1 212 ? 4.277 9.116 -15.237 1.00 81.50 212 ARG A C 1
ATOM 1661 O O . ARG A 1 212 ? 4.315 9.258 -16.455 1.00 81.50 212 ARG A O 1
ATOM 1668 N N . ILE A 1 213 ? 4.109 10.124 -14.391 1.00 74.94 213 ILE A N 1
ATOM 1669 C CA . ILE A 1 213 ? 3.804 11.512 -14.766 1.00 74.94 213 ILE A CA 1
ATOM 1670 C C . ILE A 1 213 ? 4.613 12.501 -13.908 1.00 74.94 213 ILE A C 1
ATOM 1672 O O . ILE A 1 213 ? 5.190 12.122 -12.882 1.00 74.94 213 ILE A O 1
ATOM 1676 N N . ASP A 1 214 ? 4.717 13.755 -14.346 1.00 80.00 214 ASP A N 1
ATOM 1677 C CA . ASP A 1 214 ? 5.377 14.848 -13.618 1.00 80.00 214 ASP A CA 1
ATOM 1678 C C . ASP A 1 214 ? 6.777 14.505 -13.060 1.00 80.00 214 ASP A C 1
ATOM 1680 O O . ASP A 1 214 ? 7.681 14.078 -13.786 1.00 80.00 214 ASP A O 1
ATOM 1684 N N . HIS A 1 215 ? 6.983 14.693 -11.751 1.00 79.56 215 HIS A N 1
ATOM 1685 C CA . HIS A 1 215 ? 8.249 14.478 -11.054 1.00 79.56 215 HIS A CA 1
ATOM 1686 C C . HIS A 1 215 ? 8.726 13.027 -11.148 1.00 79.56 215 HIS A C 1
ATOM 1688 O O . HIS A 1 215 ? 9.928 12.772 -11.060 1.00 79.56 215 HIS A O 1
ATOM 1694 N N . SER A 1 216 ? 7.808 12.087 -11.382 1.00 76.12 216 SER A N 1
ATOM 1695 C CA . SER A 1 216 ? 8.120 10.668 -11.521 1.00 76.12 216 SER A CA 1
ATOM 1696 C C . SER A 1 216 ? 8.632 10.277 -12.921 1.00 76.12 216 SER A C 1
ATOM 1698 O O . SER A 1 216 ? 9.054 9.137 -13.105 1.00 76.12 216 SER A O 1
ATOM 1700 N N . LEU A 1 217 ? 8.696 11.221 -13.879 1.00 87.00 217 LEU A N 1
ATOM 1701 C CA . LEU A 1 217 ? 9.400 11.075 -15.172 1.00 87.00 217 LEU A CA 1
ATOM 1702 C C . LEU A 1 217 ? 10.914 11.336 -15.083 1.00 87.00 217 LEU A C 1
ATOM 1704 O O . LEU A 1 217 ? 11.657 11.168 -16.059 1.00 87.00 217 LEU A O 1
ATOM 1708 N N . LYS A 1 218 ? 11.402 11.773 -13.917 1.00 88.94 218 LYS A N 1
ATOM 1709 C CA . LYS A 1 218 ? 12.840 11.874 -13.655 1.00 88.94 218 LYS A CA 1
ATOM 1710 C C . LYS A 1 218 ? 13.505 10.483 -13.700 1.00 88.94 218 LYS A C 1
ATOM 1712 O O . LYS A 1 218 ? 12.832 9.469 -13.508 1.00 88.94 218 LYS A O 1
ATOM 1717 N N . PRO A 1 219 ? 14.826 10.408 -13.960 1.00 92.88 219 PRO A N 1
ATOM 1718 C CA . PRO A 1 219 ? 15.547 9.137 -13.970 1.00 92.88 219 PRO A CA 1
ATOM 1719 C C . PRO A 1 219 ? 15.439 8.407 -12.630 1.00 92.88 219 PRO A C 1
ATOM 1721 O O . PRO A 1 219 ? 15.969 8.866 -11.630 1.00 92.88 219 PRO A O 1
ATOM 1724 N N . LEU A 1 220 ? 14.811 7.239 -12.618 1.00 90.44 220 LEU A N 1
ATOM 1725 C CA . LEU A 1 220 ? 14.686 6.390 -11.439 1.00 90.44 220 LEU A CA 1
ATOM 1726 C C . LEU A 1 220 ? 16.078 6.029 -10.900 1.00 90.44 220 LEU A C 1
ATOM 1728 O O . LEU A 1 220 ? 17.018 5.840 -11.675 1.00 90.44 220 LEU A O 1
ATOM 1732 N N . TYR A 1 221 ? 16.203 5.819 -9.589 1.00 89.44 221 TYR A N 1
ATOM 1733 C CA . TYR A 1 221 ? 17.453 5.426 -8.929 1.00 89.44 221 TYR A CA 1
ATOM 1734 C C . TYR A 1 221 ? 18.066 4.162 -9.552 1.00 89.44 221 TYR A C 1
ATOM 1736 O O . TYR A 1 221 ? 19.281 3.995 -9.620 1.00 89.44 221 TYR A O 1
ATOM 1744 N N . ARG A 1 222 ? 17.208 3.292 -10.097 1.00 88.38 222 ARG A N 1
ATOM 1745 C CA . ARG A 1 222 ? 17.571 2.076 -10.841 1.00 88.38 222 ARG A CA 1
ATOM 1746 C C . ARG A 1 222 ? 18.028 2.307 -12.293 1.00 88.38 222 ARG A C 1
ATOM 1748 O O . ARG A 1 222 ? 18.141 1.349 -13.048 1.00 88.38 222 ARG A O 1
ATOM 1755 N N . GLY A 1 223 ? 18.277 3.553 -12.695 1.00 90.06 223 GLY A N 1
ATOM 1756 C CA . GLY A 1 223 ? 18.879 3.923 -13.982 1.00 90.06 223 GLY A CA 1
ATOM 1757 C C . GLY A 1 223 ? 17.918 3.995 -15.172 1.00 90.06 223 GLY A C 1
ATOM 1758 O O . GLY A 1 223 ? 18.355 4.272 -16.287 1.00 90.06 223 GLY A O 1
ATOM 1759 N N . TYR A 1 224 ? 16.621 3.769 -14.962 1.00 91.75 224 TYR A N 1
ATOM 1760 C CA . TYR A 1 224 ? 15.607 3.890 -16.010 1.00 91.75 224 TYR A CA 1
ATOM 1761 C C . TYR A 1 224 ? 15.015 5.299 -16.032 1.00 91.75 224 TYR A C 1
ATOM 1763 O O . TYR A 1 224 ? 14.704 5.834 -14.975 1.00 91.75 224 TYR A O 1
ATOM 1771 N N . LYS A 1 225 ? 14.807 5.897 -17.208 1.00 93.94 225 LYS A N 1
ATOM 1772 C CA . LYS A 1 225 ? 14.105 7.181 -17.342 1.00 93.94 225 LYS A CA 1
ATOM 1773 C C . LYS A 1 225 ? 12.797 6.967 -18.112 1.00 93.94 225 LYS A C 1
ATOM 1775 O O . LYS A 1 225 ? 12.879 6.751 -19.324 1.00 93.94 225 LYS A O 1
ATOM 1780 N N . PRO A 1 226 ? 11.631 7.044 -17.445 1.00 91.69 226 PRO A N 1
ATOM 1781 C CA . PRO A 1 226 ? 10.343 6.989 -18.119 1.00 91.69 226 PRO A CA 1
ATOM 1782 C C . PRO A 1 226 ? 10.207 8.102 -19.152 1.00 91.69 226 PRO A C 1
ATOM 1784 O O . PRO A 1 226 ? 10.692 9.219 -18.952 1.00 91.69 226 PRO A O 1
ATOM 1787 N N . LYS A 1 227 ? 9.547 7.798 -20.266 1.00 93.00 227 LYS A N 1
ATOM 1788 C CA . LYS A 1 227 ? 9.248 8.779 -21.311 1.00 93.00 227 LYS A CA 1
ATOM 1789 C C . LYS A 1 227 ? 7.892 9.435 -21.088 1.00 93.00 227 LYS A C 1
ATOM 1791 O O . LYS A 1 227 ? 7.742 10.591 -21.469 1.00 93.00 227 LYS A O 1
ATOM 1796 N N . GLY A 1 228 ? 6.920 8.713 -20.525 1.00 85.50 228 GLY A N 1
ATOM 1797 C CA . GLY A 1 228 ? 5.564 9.236 -20.303 1.00 85.50 228 GLY A CA 1
ATOM 1798 C C . GLY A 1 228 ? 4.777 9.478 -21.594 1.00 85.50 228 GLY A C 1
ATOM 1799 O O . GLY A 1 228 ? 3.750 10.149 -21.589 1.00 85.50 228 GLY A O 1
ATOM 1800 N N . ALA A 1 229 ? 5.281 8.984 -22.728 1.00 89.69 229 ALA A N 1
ATOM 1801 C CA . ALA A 1 229 ? 4.652 9.148 -24.032 1.00 89.69 229 ALA A CA 1
ATOM 1802 C C . ALA A 1 229 ? 3.683 7.994 -24.294 1.00 89.69 229 ALA A C 1
ATOM 1804 O O . ALA A 1 229 ? 3.980 6.847 -23.950 1.00 89.69 229 ALA A O 1
ATOM 1805 N N . LYS A 1 230 ? 2.566 8.266 -24.976 1.00 84.81 230 LYS A N 1
ATOM 1806 C CA . LYS A 1 230 ? 1.561 7.247 -25.310 1.00 84.81 230 LYS A CA 1
ATOM 1807 C C . LYS A 1 230 ? 2.183 6.034 -26.008 1.00 84.81 230 LYS A C 1
ATOM 1809 O O . LYS A 1 230 ? 1.861 4.900 -25.677 1.00 84.81 230 LYS A O 1
ATOM 1814 N N . GLU A 1 231 ? 3.109 6.256 -26.934 1.00 90.75 231 GLU A N 1
ATOM 1815 C CA . GLU A 1 231 ? 3.797 5.189 -27.663 1.00 90.75 231 GLU A CA 1
ATOM 1816 C C . GLU A 1 231 ? 4.689 4.348 -26.741 1.00 90.75 231 GLU A C 1
ATOM 1818 O O . GLU A 1 231 ? 4.835 3.141 -26.943 1.00 90.75 231 GLU A O 1
ATOM 1823 N N . ALA A 1 232 ? 5.287 4.973 -25.722 1.00 91.06 232 ALA A N 1
ATOM 1824 C CA . ALA A 1 232 ? 6.096 4.283 -24.726 1.00 91.06 232 ALA A CA 1
ATOM 1825 C C . ALA A 1 232 ? 5.217 3.431 -23.800 1.00 91.06 232 ALA A C 1
ATOM 1827 O O . ALA A 1 232 ? 5.546 2.269 -23.578 1.00 91.06 232 ALA A O 1
ATOM 1828 N N . ILE A 1 233 ? 4.066 3.961 -23.373 1.00 83.94 233 ILE A N 1
ATOM 1829 C CA . ILE A 1 233 ? 3.046 3.218 -22.616 1.00 83.94 233 ILE A CA 1
ATOM 1830 C C . ILE A 1 233 ? 2.539 2.024 -23.433 1.00 83.94 233 ILE A C 1
ATOM 1832 O O . ILE A 1 233 ? 2.553 0.897 -22.946 1.00 83.94 233 ILE A O 1
ATOM 1836 N N . ASP A 1 234 ? 2.157 2.239 -24.696 1.00 76.25 234 ASP A N 1
ATOM 1837 C CA . ASP A 1 234 ? 1.681 1.176 -25.591 1.00 76.25 234 ASP A CA 1
ATOM 1838 C C . ASP A 1 234 ? 2.750 0.079 -25.780 1.00 76.25 234 ASP A C 1
ATOM 1840 O O . ASP A 1 234 ? 2.429 -1.112 -25.840 1.00 76.25 234 ASP A O 1
ATOM 1844 N N . THR A 1 235 ? 4.027 0.468 -25.863 1.00 93.75 235 THR A N 1
ATOM 1845 C CA . THR A 1 235 ? 5.161 -0.461 -25.991 1.00 93.75 235 THR A CA 1
ATOM 1846 C C . THR A 1 235 ? 5.379 -1.259 -24.708 1.00 93.75 235 THR A C 1
ATOM 1848 O O . THR A 1 235 ? 5.465 -2.487 -24.765 1.00 93.75 235 THR A O 1
ATOM 1851 N N . GLU A 1 236 ? 5.435 -0.585 -23.557 1.00 90.44 236 GLU A N 1
ATOM 1852 C CA . GLU A 1 236 ? 5.597 -1.220 -22.247 1.00 90.44 236 GLU A CA 1
ATOM 1853 C C . GLU A 1 236 ? 4.458 -2.203 -21.975 1.00 90.44 236 GLU A C 1
ATOM 1855 O O . GLU A 1 236 ? 4.708 -3.350 -21.612 1.00 90.44 236 GLU A O 1
ATOM 1860 N N . PHE A 1 237 ? 3.213 -1.799 -22.227 1.00 82.31 237 PHE A N 1
ATOM 1861 C CA . PHE A 1 237 ? 2.048 -2.637 -21.974 1.00 82.31 237 PHE A CA 1
ATOM 1862 C C . PHE A 1 237 ? 2.079 -3.925 -22.808 1.00 82.31 237 PHE A C 1
ATOM 1864 O O . PHE A 1 237 ? 1.866 -5.018 -22.284 1.00 82.31 237 PHE A O 1
ATOM 1871 N N . ARG A 1 238 ? 2.413 -3.832 -24.103 1.00 83.25 238 ARG A N 1
ATOM 1872 C CA . ARG A 1 238 ? 2.561 -5.013 -24.974 1.00 83.25 238 ARG A CA 1
ATOM 1873 C C . ARG A 1 238 ? 3.691 -5.929 -24.517 1.00 83.25 238 ARG A C 1
ATOM 1875 O O . ARG A 1 238 ? 3.522 -7.150 -24.552 1.00 83.25 238 ARG A O 1
ATOM 1882 N N . GLN A 1 239 ? 4.815 -5.356 -24.096 1.00 89.94 239 GLN A N 1
ATOM 1883 C CA . GLN A 1 239 ? 5.949 -6.119 -23.585 1.00 89.94 239 GLN A CA 1
ATOM 1884 C C . GLN A 1 239 ? 5.571 -6.859 -22.299 1.00 89.94 239 GLN A C 1
ATOM 1886 O O . GLN A 1 239 ? 5.718 -8.075 -22.231 1.00 89.94 239 GLN A O 1
ATOM 1891 N N . VAL A 1 240 ? 4.983 -6.156 -21.328 1.00 83.12 240 VAL A N 1
ATOM 1892 C CA . VAL A 1 240 ? 4.539 -6.738 -20.055 1.00 83.12 240 VAL A CA 1
ATOM 1893 C C . VAL A 1 240 ? 3.527 -7.857 -20.278 1.00 83.12 240 VAL A C 1
ATOM 1895 O O . VAL A 1 240 ? 3.654 -8.910 -19.662 1.00 83.12 240 VAL A O 1
ATOM 1898 N N . LEU A 1 241 ? 2.552 -7.682 -21.176 1.00 79.62 241 LEU A N 1
ATOM 1899 C CA . LEU A 1 241 ? 1.614 -8.758 -21.506 1.00 79.62 241 LEU A CA 1
ATOM 1900 C C . LEU A 1 241 ? 2.328 -9.959 -22.137 1.00 79.62 241 LEU A C 1
ATOM 1902 O O . LEU A 1 241 ? 2.047 -11.097 -21.771 1.00 79.62 241 LEU A O 1
ATOM 1906 N N . THR A 1 242 ? 3.266 -9.718 -23.053 1.00 83.56 242 THR A N 1
ATOM 1907 C CA . THR A 1 242 ? 4.056 -10.788 -23.680 1.00 83.56 242 THR A CA 1
ATOM 1908 C C . THR A 1 242 ? 4.831 -11.585 -22.629 1.00 83.56 242 THR A C 1
ATOM 1910 O O . THR A 1 242 ? 4.785 -12.814 -22.637 1.00 83.56 242 THR A O 1
ATOM 1913 N N . ASP A 1 243 ? 5.472 -10.902 -21.681 1.00 83.50 243 ASP A N 1
ATOM 1914 C CA . ASP A 1 243 ? 6.223 -11.538 -20.598 1.00 83.50 243 ASP A CA 1
ATOM 1915 C C . ASP A 1 243 ? 5.292 -12.281 -19.627 1.00 83.50 243 ASP A C 1
ATOM 1917 O O . ASP A 1 243 ? 5.553 -13.436 -19.276 1.00 83.50 243 ASP A O 1
ATOM 1921 N N . ALA A 1 244 ? 4.161 -11.669 -19.261 1.00 75.50 244 ALA A N 1
ATOM 1922 C CA . ALA A 1 244 ? 3.175 -12.221 -18.332 1.00 75.50 244 ALA A CA 1
ATOM 1923 C C . ALA A 1 244 ? 2.486 -13.493 -18.853 1.00 75.50 244 ALA A C 1
ATOM 1925 O O . ALA A 1 244 ? 2.140 -14.384 -18.065 1.00 75.50 244 ALA A O 1
ATOM 1926 N N . PHE A 1 245 ? 2.287 -13.598 -20.167 1.00 78.56 245 PHE A N 1
ATOM 1927 C CA . PHE A 1 245 ? 1.764 -14.804 -20.819 1.00 78.56 245 PHE A CA 1
ATOM 1928 C C . PHE A 1 245 ? 2.863 -15.772 -21.273 1.00 78.56 245 PHE A C 1
ATOM 1930 O O . PHE A 1 245 ? 2.555 -16.879 -21.712 1.00 78.56 245 PHE A O 1
ATOM 1937 N N . GLY A 1 246 ? 4.130 -15.377 -21.154 1.00 82.94 246 GLY A N 1
ATOM 1938 C CA . GLY A 1 246 ? 5.288 -16.194 -21.480 1.00 82.94 246 GLY A CA 1
ATOM 1939 C C . GLY A 1 246 ? 5.898 -16.913 -20.275 1.00 82.94 246 GLY A C 1
ATOM 1940 O O . GLY A 1 246 ? 5.321 -17.024 -19.190 1.00 82.94 246 GLY A O 1
ATOM 1941 N N . PHE A 1 247 ? 7.129 -17.382 -20.484 1.00 92.38 247 PHE A N 1
ATOM 1942 C CA . PHE A 1 247 ? 7.922 -18.110 -19.489 1.00 92.38 247 PHE A CA 1
ATOM 1943 C C . PHE A 1 247 ? 8.177 -17.304 -18.203 1.00 92.38 247 PHE A C 1
ATOM 1945 O O . PHE A 1 247 ? 8.212 -17.863 -17.102 1.00 92.38 247 PHE A O 1
ATOM 1952 N N . ASP A 1 248 ? 8.357 -15.987 -18.330 1.00 89.75 248 ASP A N 1
ATOM 1953 C CA . ASP A 1 248 ? 8.568 -15.116 -17.174 1.00 89.75 248 ASP A CA 1
ATOM 1954 C C . ASP A 1 248 ? 7.318 -15.076 -16.282 1.00 89.75 248 ASP A C 1
ATOM 1956 O O . ASP A 1 248 ? 7.409 -15.289 -15.072 1.00 89.75 248 ASP A O 1
ATOM 1960 N N . GLY A 1 249 ? 6.131 -14.943 -16.877 1.00 83.38 249 GLY A N 1
ATOM 1961 C CA . GLY A 1 249 ? 4.865 -15.019 -16.160 1.00 83.38 249 GLY A CA 1
ATOM 1962 C C . GLY A 1 249 ? 4.645 -16.352 -15.444 1.00 83.38 249 GLY A C 1
ATOM 1963 O O . GLY A 1 249 ? 4.221 -16.359 -14.288 1.00 83.38 249 GLY A O 1
ATOM 1964 N N . ASP A 1 250 ? 4.986 -17.484 -16.071 1.00 82.75 250 ASP A N 1
ATOM 1965 C CA . ASP A 1 250 ? 4.933 -18.801 -15.411 1.00 82.75 250 ASP A CA 1
ATOM 1966 C C . ASP A 1 250 ? 5.846 -18.855 -14.181 1.00 82.75 250 ASP A C 1
ATOM 1968 O O . ASP A 1 250 ? 5.461 -19.348 -13.114 1.00 82.75 250 ASP A O 1
ATOM 1972 N N . THR A 1 251 ? 7.044 -18.285 -14.306 1.00 89.50 251 THR A N 1
ATOM 1973 C CA . THR A 1 251 ? 8.007 -18.184 -13.207 1.00 89.50 251 THR A CA 1
ATOM 1974 C C . THR A 1 251 ? 7.458 -17.316 -12.072 1.00 89.50 251 THR A C 1
ATOM 1976 O O . THR A 1 251 ? 7.509 -17.720 -10.907 1.00 89.50 251 THR A O 1
ATOM 1979 N N . LYS A 1 252 ? 6.868 -16.157 -12.387 1.00 83.25 252 LYS A N 1
ATOM 1980 C CA . LYS A 1 252 ? 6.257 -15.259 -11.394 1.00 83.25 252 LYS A CA 1
ATOM 1981 C C . LYS A 1 252 ? 5.051 -15.892 -10.699 1.00 83.25 252 LYS A C 1
ATOM 1983 O O . LYS A 1 252 ? 4.949 -15.782 -9.478 1.00 83.25 252 LYS A O 1
ATOM 1988 N N . ARG A 1 253 ? 4.178 -16.613 -11.417 1.00 80.25 253 ARG A N 1
ATOM 1989 C CA . ARG A 1 253 ? 3.048 -17.363 -10.823 1.00 80.25 253 ARG A CA 1
ATOM 1990 C C . ARG A 1 253 ? 3.525 -18.436 -9.848 1.00 80.25 253 ARG A C 1
ATOM 1992 O O . ARG A 1 253 ? 2.955 -18.581 -8.765 1.00 80.25 253 ARG A O 1
ATOM 1999 N N . LYS A 1 254 ? 4.600 -19.155 -10.187 1.00 84.12 254 LYS A N 1
ATOM 2000 C CA . LYS A 1 254 ? 5.220 -20.131 -9.280 1.00 84.12 254 LYS A CA 1
ATOM 2001 C C . LYS A 1 254 ? 5.768 -19.459 -8.016 1.00 84.12 254 LYS A C 1
ATOM 2003 O O . LYS A 1 254 ? 5.461 -19.909 -6.914 1.00 84.12 254 LYS A O 1
ATOM 2008 N N . SER A 1 255 ? 6.491 -18.347 -8.161 1.00 83.12 255 SER A N 1
ATOM 2009 C CA . SER A 1 255 ? 6.971 -17.549 -7.023 1.00 83.12 255 SER A CA 1
ATOM 2010 C C . SER A 1 255 ? 5.818 -17.060 -6.141 1.00 83.12 255 SER A C 1
ATOM 2012 O O . SER A 1 255 ? 5.874 -17.189 -4.916 1.00 83.12 255 SER A O 1
ATOM 2014 N N . ALA A 1 256 ? 4.734 -16.569 -6.750 1.00 74.81 256 ALA A N 1
ATOM 2015 C CA . ALA A 1 256 ? 3.539 -16.118 -6.040 1.00 74.81 256 ALA A CA 1
ATOM 2016 C C . ALA A 1 256 ? 2.882 -17.261 -5.255 1.00 74.81 256 ALA A C 1
ATOM 2018 O O . ALA A 1 256 ? 2.475 -17.086 -4.104 1.00 74.81 256 ALA A O 1
ATOM 2019 N N . PHE A 1 257 ? 2.829 -18.461 -5.835 1.00 77.88 257 PHE A N 1
ATOM 2020 C CA . PHE A 1 257 ? 2.321 -19.649 -5.159 1.00 77.88 257 PHE A CA 1
ATOM 2021 C C . PHE A 1 257 ? 3.173 -20.052 -3.947 1.00 77.88 257 PHE A C 1
ATOM 2023 O O . PHE A 1 257 ? 2.623 -20.344 -2.878 1.00 77.88 257 PHE A O 1
ATOM 2030 N N . ASP A 1 258 ? 4.498 -20.024 -4.076 1.00 82.50 258 ASP A N 1
ATOM 2031 C CA . ASP A 1 258 ? 5.416 -20.357 -2.983 1.00 82.50 258 ASP A CA 1
ATOM 2032 C C . ASP A 1 258 ? 5.353 -19.323 -1.849 1.00 82.50 258 ASP A C 1
ATOM 2034 O O . ASP A 1 258 ? 5.288 -19.690 -0.670 1.00 82.50 258 ASP A O 1
ATOM 2038 N N . ILE A 1 259 ? 5.267 -18.033 -2.182 1.00 78.94 259 ILE A N 1
ATOM 2039 C CA . ILE A 1 259 ? 5.041 -16.962 -1.201 1.00 78.94 259 ILE A CA 1
ATOM 2040 C C . ILE A 1 259 ? 3.683 -17.136 -0.518 1.00 78.94 259 ILE A C 1
ATOM 2042 O O . ILE A 1 259 ? 3.607 -17.082 0.707 1.00 78.94 259 ILE A O 1
ATOM 2046 N N . SER A 1 260 ? 2.625 -17.444 -1.269 1.00 70.25 260 SER A N 1
ATOM 2047 C CA . SER A 1 260 ? 1.292 -17.702 -0.716 1.00 70.25 260 SER A CA 1
ATOM 2048 C C . SER A 1 260 ? 1.292 -18.873 0.276 1.00 70.25 260 SER A C 1
ATOM 2050 O O . SER A 1 260 ? 0.657 -18.800 1.329 1.00 70.25 260 SER A O 1
ATOM 2052 N N . LYS A 1 261 ? 2.045 -19.949 -0.000 1.00 80.00 261 LYS A N 1
ATOM 2053 C CA . LYS A 1 261 ? 2.240 -21.052 0.957 1.00 80.00 261 LYS A CA 1
ATOM 2054 C C . LYS A 1 261 ? 2.943 -20.595 2.231 1.00 80.00 261 LYS A C 1
ATOM 2056 O O . LYS A 1 261 ? 2.516 -20.979 3.318 1.00 80.00 261 LYS A O 1
ATOM 2061 N N . ARG A 1 262 ? 4.003 -19.793 2.105 1.00 81.12 262 ARG A N 1
ATOM 2062 C CA . ARG A 1 262 ? 4.732 -19.251 3.259 1.00 81.12 262 ARG A CA 1
ATOM 2063 C C . ARG A 1 262 ? 3.834 -18.353 4.103 1.00 81.12 262 ARG A C 1
ATOM 2065 O O . ARG A 1 262 ? 3.749 -18.583 5.300 1.00 81.12 262 ARG A O 1
ATOM 2072 N N . LEU A 1 263 ? 3.103 -17.430 3.478 1.00 75.69 263 LEU A N 1
ATOM 2073 C CA . LEU A 1 263 ? 2.147 -16.553 4.157 1.00 75.69 263 LEU A CA 1
ATOM 2074 C C . LEU A 1 263 ? 1.086 -17.356 4.915 1.00 75.69 263 LEU A C 1
ATOM 2076 O O . LEU A 1 263 ? 0.900 -17.136 6.108 1.00 75.69 263 LEU A O 1
ATOM 2080 N N . ARG A 1 264 ? 0.458 -18.352 4.272 1.00 72.75 264 ARG A N 1
ATOM 2081 C CA . ARG A 1 264 ? -0.505 -19.241 4.949 1.00 72.75 264 ARG A CA 1
ATOM 2082 C C . ARG A 1 264 ? 0.105 -19.969 6.143 1.00 72.75 264 ARG A C 1
ATOM 2084 O O . ARG A 1 264 ? -0.547 -20.097 7.170 1.00 72.75 264 ARG A O 1
ATOM 2091 N N . LYS A 1 265 ? 1.348 -20.445 6.026 1.00 80.88 265 LYS A N 1
ATOM 2092 C CA . LYS A 1 265 ? 2.053 -21.099 7.137 1.00 80.88 265 LYS A CA 1
ATOM 2093 C C . LYS A 1 265 ? 2.312 -20.120 8.288 1.00 80.88 265 LYS A C 1
ATOM 2095 O O . LYS A 1 265 ? 2.096 -20.483 9.439 1.00 80.88 265 LYS A O 1
ATOM 2100 N N . THR A 1 266 ? 2.752 -18.901 7.981 1.00 74.31 266 THR A N 1
ATOM 2101 C CA . THR A 1 266 ? 3.028 -17.845 8.967 1.00 74.31 266 THR A CA 1
ATOM 2102 C C . THR A 1 266 ? 1.770 -17.405 9.720 1.00 74.31 266 THR A C 1
ATOM 2104 O O . THR A 1 266 ? 1.852 -17.137 10.914 1.00 74.31 266 THR A O 1
ATOM 2107 N N . TRP A 1 267 ? 0.612 -17.397 9.057 1.00 76.81 267 TRP A N 1
ATOM 2108 C CA . TRP A 1 267 ? -0.692 -17.075 9.653 1.00 76.81 267 TRP A CA 1
ATOM 2109 C C . TRP A 1 267 ? -1.475 -18.293 10.171 1.00 76.81 267 TRP A C 1
ATOM 2111 O O . TRP A 1 267 ? -2.592 -18.145 10.656 1.00 76.81 267 TRP A O 1
ATOM 2121 N N . GLY A 1 268 ? -0.920 -19.505 10.079 1.00 81.62 268 GLY A N 1
ATOM 2122 C CA . GLY A 1 268 ? -1.549 -20.699 10.644 1.00 81.62 268 GLY A CA 1
ATOM 2123 C C . GLY A 1 268 ? -1.652 -20.620 12.171 1.00 81.62 268 GLY A C 1
ATOM 2124 O O . GLY A 1 268 ? -0.980 -19.815 12.805 1.00 81.62 268 GLY A O 1
ATOM 2125 N N . GLU A 1 269 ? -2.438 -21.499 12.798 1.00 85.00 269 GLU A N 1
ATOM 2126 C CA . GLU A 1 269 ? -2.708 -21.461 14.251 1.00 85.00 269 GLU A CA 1
ATOM 2127 C C . GLU A 1 269 ? -1.462 -21.434 15.152 1.00 85.00 269 GLU A C 1
ATOM 2129 O O . GLU A 1 269 ? -1.521 -20.935 16.277 1.00 85.00 269 GLU A O 1
ATOM 2134 N N . ARG A 1 270 ? -0.353 -22.009 14.673 1.00 88.81 270 ARG A N 1
ATOM 2135 C CA . ARG A 1 270 ? 0.967 -22.037 15.332 1.00 88.81 270 ARG A CA 1
ATOM 2136 C C . ARG A 1 270 ? 2.035 -21.273 14.543 1.00 88.81 270 ARG A C 1
ATOM 2138 O O . ARG A 1 270 ? 3.226 -21.465 14.768 1.00 88.81 270 ARG A O 1
ATOM 2145 N N . GLY A 1 271 ? 1.615 -20.500 13.551 1.00 89.00 271 GLY A N 1
ATOM 2146 C CA . GLY A 1 271 ? 2.489 -19.672 12.742 1.00 89.00 271 GLY A CA 1
ATOM 2147 C C . GLY A 1 271 ? 2.970 -18.456 13.526 1.00 89.00 271 GLY A C 1
ATOM 2148 O O . GLY A 1 271 ? 2.301 -17.991 14.446 1.00 89.00 271 GLY A O 1
ATOM 2149 N N . GLU A 1 272 ? 4.144 -17.954 13.153 1.00 89.69 272 GLU A N 1
ATOM 2150 C CA . GLU A 1 272 ? 4.834 -16.859 13.842 1.00 89.69 272 GLU A CA 1
ATOM 2151 C C . GLU A 1 272 ? 3.957 -15.608 14.004 1.00 89.69 272 GLU A C 1
ATOM 2153 O O . GLU A 1 272 ? 3.862 -15.081 15.107 1.00 89.69 272 GLU A O 1
ATOM 2158 N N . ALA A 1 273 ? 3.231 -15.192 12.958 1.00 75.75 273 ALA A N 1
ATOM 2159 C CA . ALA A 1 273 ? 2.365 -14.013 13.038 1.00 75.75 273 ALA A CA 1
ATOM 2160 C C . ALA A 1 273 ? 1.209 -14.208 14.030 1.00 75.75 273 ALA A C 1
ATOM 2162 O O . ALA A 1 273 ? 0.883 -13.294 14.782 1.00 75.75 273 ALA A O 1
ATOM 2163 N N . MET A 1 274 ? 0.611 -15.404 14.080 1.00 82.31 274 MET A N 1
ATOM 2164 C CA . MET A 1 274 ? -0.468 -15.699 15.030 1.00 82.31 274 MET A CA 1
ATOM 2165 C C . MET A 1 274 ? 0.030 -15.847 16.465 1.00 82.31 274 MET A C 1
ATOM 2167 O O . MET A 1 274 ? -0.680 -15.463 17.393 1.00 82.31 274 MET A O 1
ATOM 2171 N N . VAL A 1 275 ? 1.226 -16.407 16.659 1.00 88.69 275 VAL A N 1
ATOM 2172 C CA . VAL A 1 275 ? 1.877 -16.457 17.975 1.00 88.69 275 VAL A CA 1
ATOM 2173 C C . VAL A 1 275 ? 2.105 -15.041 18.484 1.00 88.69 275 VAL A C 1
ATOM 2175 O O . VAL A 1 275 ? 1.726 -14.736 19.612 1.00 88.69 275 VAL A O 1
ATOM 2178 N N . GLU A 1 276 ? 2.632 -14.166 17.633 1.00 85.75 276 GLU A N 1
ATOM 2179 C CA . GLU A 1 276 ? 2.987 -12.817 18.046 1.00 85.75 276 GLU A CA 1
ATOM 2180 C C . GLU A 1 276 ? 1.780 -11.904 18.237 1.00 85.75 276 GLU A C 1
ATOM 2182 O O . GLU A 1 276 ? 1.717 -11.160 19.215 1.00 85.75 276 GLU A O 1
ATOM 2187 N N . LEU A 1 277 ? 0.754 -12.047 17.392 1.00 79.38 277 LEU A N 1
ATOM 2188 C CA . LEU A 1 277 ? -0.542 -11.413 17.613 1.00 79.38 277 LEU A CA 1
ATOM 2189 C C . LEU A 1 277 ? -1.134 -11.830 18.965 1.00 79.38 277 LEU A C 1
ATOM 2191 O O . LEU A 1 277 ? -1.574 -10.979 19.732 1.00 79.38 277 LEU A O 1
ATOM 2195 N N . ARG A 1 278 ? -1.124 -13.128 19.294 1.00 84.88 278 ARG A N 1
ATOM 2196 C CA . ARG A 1 278 ? -1.632 -13.608 20.589 1.00 84.88 278 ARG A CA 1
ATOM 2197 C C . ARG A 1 278 ? -0.811 -13.081 21.758 1.00 84.88 278 ARG A C 1
ATOM 2199 O O . ARG A 1 278 ? -1.412 -12.692 22.751 1.00 84.88 278 ARG A O 1
ATOM 2206 N N . ARG A 1 279 ? 0.519 -13.047 21.638 1.00 86.00 279 ARG A N 1
ATOM 2207 C CA . ARG A 1 279 ? 1.404 -12.485 22.666 1.00 86.00 279 ARG A CA 1
ATOM 2208 C C . ARG A 1 279 ? 1.068 -11.020 22.928 1.00 86.00 279 ARG A C 1
ATOM 2210 O O . ARG A 1 279 ? 0.802 -10.658 24.067 1.00 86.00 279 ARG A O 1
ATOM 2217 N N . MET A 1 280 ? 0.974 -10.214 21.870 1.00 82.50 280 MET A N 1
ATOM 2218 C CA . MET A 1 280 ? 0.573 -8.810 21.971 1.00 82.50 280 MET A CA 1
ATOM 2219 C C . MET A 1 280 ? -0.808 -8.662 22.627 1.00 82.50 280 MET A C 1
ATOM 2221 O O . MET A 1 280 ? -0.984 -7.809 23.491 1.00 82.50 280 MET A O 1
ATOM 2225 N N . LEU A 1 281 ? -1.792 -9.480 22.243 1.00 79.62 281 LEU A N 1
ATOM 2226 C CA . LEU A 1 281 ? -3.129 -9.416 22.838 1.00 79.62 281 LEU A CA 1
ATOM 2227 C C . LEU A 1 281 ? -3.121 -9.818 24.322 1.00 79.62 281 LEU A C 1
ATOM 2229 O O . LEU A 1 281 ? -3.809 -9.200 25.123 1.00 79.62 281 LEU A O 1
ATOM 2233 N N . GLN A 1 282 ? -2.339 -10.825 24.706 1.00 84.19 282 GLN A N 1
ATOM 2234 C CA . GLN A 1 282 ? -2.224 -11.243 26.104 1.00 84.19 282 GLN A CA 1
ATOM 2235 C C . GLN A 1 282 ? -1.568 -10.162 26.962 1.00 84.19 282 GLN A C 1
ATOM 2237 O O . GLN A 1 282 ? -2.09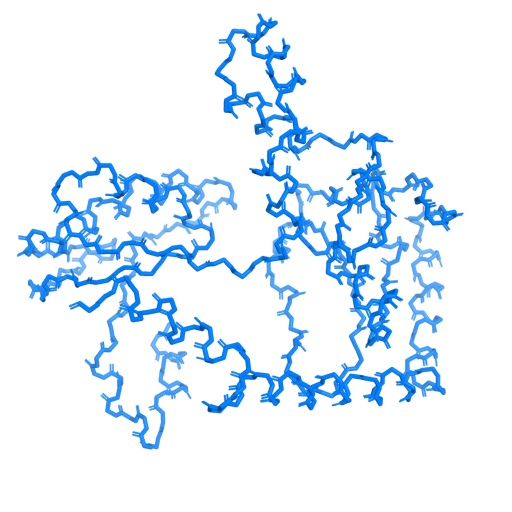8 -9.833 28.011 1.00 84.19 282 GLN A O 1
ATOM 2242 N N . GLU A 1 283 ? -0.468 -9.564 26.503 1.00 81.31 283 GLU A N 1
ATOM 2243 C CA . GLU A 1 283 ? 0.265 -8.537 27.259 1.00 81.31 283 GLU A CA 1
ATOM 2244 C C . GLU A 1 283 ? -0.545 -7.253 27.499 1.00 81.31 283 GLU A C 1
ATOM 2246 O O . GLU A 1 283 ? -0.273 -6.538 28.460 1.00 81.31 283 GLU A O 1
ATOM 2251 N N . ASN A 1 284 ? -1.529 -6.955 26.644 1.00 65.56 284 ASN A N 1
ATOM 2252 C CA . ASN A 1 284 ? -2.266 -5.689 26.683 1.00 65.56 284 ASN A CA 1
ATOM 2253 C C . ASN A 1 284 ? -3.733 -5.816 27.137 1.00 65.56 284 ASN A C 1
ATOM 2255 O O . ASN A 1 284 ? -4.383 -4.788 27.313 1.00 65.56 284 ASN A O 1
ATOM 2259 N N . PHE A 1 285 ? -4.270 -7.032 27.314 1.00 61.69 285 PHE A N 1
ATOM 2260 C CA . PHE A 1 285 ? -5.699 -7.242 27.621 1.00 61.69 285 PHE A CA 1
ATOM 2261 C C . PHE A 1 285 ? -6.011 -8.340 28.656 1.00 61.69 285 PHE A C 1
ATOM 2263 O O . PHE A 1 285 ? -7.177 -8.721 28.789 1.00 61.69 285 PHE A O 1
ATOM 2270 N N . SER A 1 286 ? -5.013 -8.869 29.370 1.00 54.75 286 SER A N 1
ATOM 2271 C CA . SER A 1 286 ? -5.218 -9.757 30.531 1.00 54.75 286 SER A CA 1
ATOM 2272 C C . SER A 1 286 ? -5.369 -8.976 31.830 1.00 54.75 286 SER A C 1
ATOM 2274 O O . SER A 1 286 ? -6.265 -9.335 32.623 1.00 54.75 286 SER A O 1
#

Nearest PDB structures (foldseek):
  8inh-assembly2_A  TM=7.874E-01  e=9.191E-01  Ziziphus jujuba var. spinosa
  6emt-assembly1_A  TM=4.516E-01  e=5.986E+00  Thermococcus kodakarensis
  1bl3-assembly1_C-2  TM=2.851E-01  e=3.747E+00  Human immunodeficiency virus 1

Solvent-accessible surface area (backbone atoms only — not comparable to full-atom values): 16547 Å² total; per-residue (Å²): 108,71,70,58,57,52,68,71,30,49,78,95,38,38,74,54,49,83,75,58,83,89,77,61,77,65,89,78,86,70,59,87,74,60,53,55,60,51,44,56,64,50,49,50,60,55,53,38,31,36,44,72,45,38,62,49,70,32,61,88,69,54,69,44,74,59,52,79,56,54,75,60,42,84,29,49,55,95,36,41,70,40,50,57,53,42,73,70,36,85,68,41,83,46,52,75,41,70,48,66,93,60,50,62,68,50,49,43,60,72,71,35,92,74,70,45,55,69,62,11,50,51,46,12,68,75,67,75,44,54,53,65,57,24,39,56,57,60,68,75,54,68,41,88,53,71,47,80,49,91,96,48,79,64,35,33,44,16,66,34,48,43,69,96,77,61,90,73,71,82,76,80,78,83,70,102,72,75,79,64,60,47,78,36,76,58,50,39,70,37,38,34,57,51,40,48,40,34,32,71,74,60,40,25,37,46,64,61,55,29,80,34,56,77,71,35,38,47,68,41,71,85,74,49,60,36,77,53,38,70,70,49,32,57,50,50,54,54,49,51,51,53,38,52,76,34,72,60,24,55,51,16,28,51,40,40,45,54,50,51,53,50,50,52,49,33,61,28,95,84,11,63,58,40,49,50,52,49,50,55,51,50,80,74,72,115

Secondary structure (DSSP, 8-state):
-HHHHHHHS-GGGGGGGGG----------S-TTHHHHHHHHHHHHHHHHHHHT--EE-TTSPEEP-PPPPS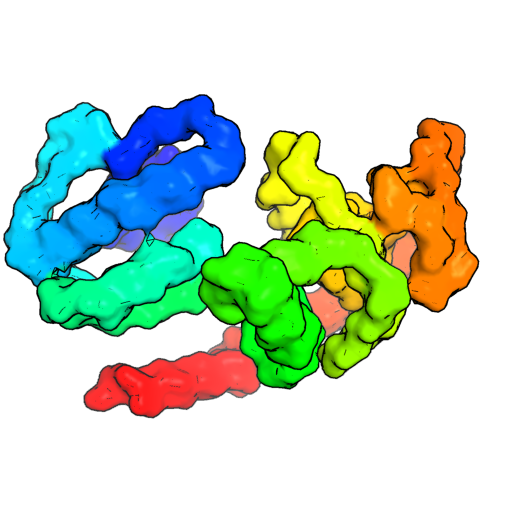EEEEEGGGHHHHHHHTT-TT--SEEEEE--S-HHHHHHHHSTTSSHHHHHHHHHHHT--HHHHHHHHHT---SPEE--TTS--EEGGGT---TT-TTTTS----SSSSPPEEE---STTHHHHHHIIIIIS--EEE-STT--GGGGS--TTS------HHHHHHHHHHHHHHHHSHHHHHHHHHHHHHHHHHHHHTSTTSHHHHHHHHHHHHHH-